Protein AF-A0A502CKF2-F1 (afdb_monomer)

Radius of gyration: 25.48 Å; Cα contacts (8 Å, |Δi|>4): 533; chains: 1; bounding box: 82×71×60 Å

InterPro domains:
  IPR027417 P-loop containing nucleoside triphosphate hydrolase [G3DSA:3.40.50.300] (12-57)
  IPR027417 P-loop containing nucleoside triphosphate hydrolase [G3DSA:3.40.50.300] (58-261)
  IPR027417 P-loop containing nucleoside triphosphate hydrolase [SSF52540] (18-264)

Organism: NCBI:txid433644

Nearest PDB structures (foldseek):
  7nzd-assembly1_AAA  TM=7.427E-01  e=1.680E-02  Homo sapiens
  3cqt-assembly1_A  TM=7.354E-01  e=1.253E-01  unclassified
  7pvx-assembly2_C  TM=6.877E-01  e=1.043E-01  Gallus gallus
  7a39-assembly2_B  TM=7.311E-01  e=2.601E-01  Gallus gallus
  5zwo-assembly1_D  TM=4.133E-01  e=6.963E+00  Saccharomyces cerevisiae S288C

pLDDT: mean 83.88, std 15.11, range [40.66, 98.69]

Sequence (334 aa):
MAATKDLDHITMQARQVGAKVLLVGDWAQLSAVQAGGAFKLIADDRGPDAPTLHEIHRFRHEWERRATFQLRAGNLDVVDSYVQHGRVESGGREDMLDLIFDAWRTDTTAGRTSLMLAADIATVADLNARARMHRVATGNVVHDGIQLADGTIIAVGDVVVTRLNQRALASGRGWVKNGDDWIVHGIRDDGSVQVKRPRGGPFATLPADYVSEHVELGYATTAHRAQGRTVDTAHAYVSAATQREPLYVMATRGRETNHLYVDTANEPDAATGHGGAVAVEPIDVLRAVIITSGAETSATTVREAERASTWARRMEWEGAAVHEARHDPPTRQL

Foldseek 3Di:
DDAPVRVVVVVVVCVVVVHDDDDDDQLLAAADPPHGAPVVVVCVVCPPVPDDDLDDPLAPDPLLSVLLVCLSVLNLVSLVSCVVVVQEAEDAPVVLLVVLLVVLVVQVVVVWFEEEEEADDVSQVVSLVSNVVVCCVVVQFPPDADAALVRDGHTQNFKKFFQDWDQVWDQAVGHRHGGAIWGFHDADPQRWTWTAHPVGGDIIIHGNVSCRHTMDGGRYDYLVSLPPAATQEARYEAELPAASNSVSSRQPRHRYYGHYYYRQQDDPPPPPDPDHRDRDDSSVSVSSRSVGHPRNHHPVRVVVVVVVVVVVVVCVVVVVVVVVVVVDDDPDDD

Secondary structure (DSSP, 8-state):
---HHHHHHHHHHHHHTTPPP-----TTSPPPSSS--HHHHHHHHHGGGS------TT-SSHHHHHHHHHHHHT-THHHHHHHHTT-EEEE-HHHHHHHHHHHHHHHHHTT--EEEEESSHHHHHHHHHHHHHHHHHTTSS-S--EEPTTS-EE-TT-EEEE-S-EEEEE-SSSEE-TT-EEEEEEE-TTS-EEEE-TT----EEE-HHHHHHHEEESSEEEHHHHTT--EEEEEEEE-TT--HHHHHHHTTSEEEEEEEEEE-S--TTTTT--S---PPPHHHHHHHHHH---PPPPHHHHHHHHHHHHHHHHHHHHHHHHHHHTT-------

Solvent-accessible surface area (backbone atoms only — not comparable to full-atom values): 18385 Å² total; per-residue (Å²): 127,68,27,39,67,54,51,50,52,54,53,52,57,29,56,78,72,72,48,87,86,83,91,84,84,63,70,56,41,68,56,35,99,47,74,29,22,47,67,41,50,53,44,60,75,42,43,90,77,44,90,77,87,88,80,70,86,68,50,72,46,71,65,58,51,54,37,49,55,29,48,56,71,47,41,62,71,33,53,59,54,38,52,75,70,69,27,57,48,71,37,42,61,68,60,37,54,51,52,45,50,53,51,43,51,54,37,44,74,71,70,43,49,52,41,38,30,20,74,48,67,69,61,21,52,50,51,32,48,54,53,50,54,52,31,34,77,70,66,57,19,48,86,70,61,50,67,28,76,88,68,50,72,48,26,40,51,33,49,30,28,31,66,49,74,36,78,87,38,52,44,63,98,49,44,43,42,52,73,41,60,28,30,31,72,40,76,45,97,80,54,29,35,36,29,30,36,83,92,55,74,56,66,26,68,41,50,33,71,52,40,32,76,31,44,44,69,50,57,22,38,33,25,83,73,44,63,91,53,76,35,42,32,20,34,23,54,40,45,74,88,38,30,24,26,42,48,48,46,37,63,61,28,21,25,70,37,47,37,39,27,26,38,25,56,71,67,100,54,77,89,79,56,97,62,80,79,72,72,48,59,56,67,58,46,51,44,52,20,40,68,37,70,72,66,53,74,24,72,64,58,52,51,49,51,52,51,50,51,54,48,51,51,48,51,53,54,53,52,49,50,55,55,54,63,72,74,57,79,84,83,80,82,130

Structure (mmCIF, N/CA/C/O backbone):
data_AF-A0A502CKF2-F1
#
_entry.id   AF-A0A502CKF2-F1
#
loop_
_atom_site.group_PDB
_atom_site.id
_atom_site.type_symbol
_atom_site.label_atom_id
_atom_site.label_alt_id
_atom_site.label_comp_id
_atom_site.label_asym_id
_atom_site.label_entity_id
_atom_site.label_seq_id
_atom_site.pdbx_PDB_ins_code
_atom_site.Cartn_x
_atom_site.Cartn_y
_atom_site.Cartn_z
_atom_site.occupancy
_atom_site.B_iso_or_equiv
_atom_site.auth_seq_id
_atom_site.auth_comp_id
_atom_site.auth_asym_id
_atom_site.auth_atom_id
_atom_site.pdbx_PDB_model_num
ATOM 1 N N . MET A 1 1 ? -0.153 -15.906 3.064 1.00 65.06 1 MET A N 1
ATOM 2 C CA . MET A 1 1 ? 0.677 -16.687 2.117 1.00 65.06 1 MET A CA 1
ATOM 3 C C . MET A 1 1 ? 1.202 -17.898 2.864 1.00 65.06 1 MET A C 1
ATOM 5 O O . MET A 1 1 ? 1.354 -17.775 4.072 1.00 65.06 1 MET A O 1
ATOM 9 N N . ALA A 1 2 ? 1.407 -19.038 2.203 1.00 68.69 2 ALA A N 1
ATOM 10 C CA . ALA A 1 2 ? 1.806 -20.280 2.870 1.00 68.69 2 ALA A CA 1
ATOM 11 C C . ALA A 1 2 ? 3.295 -20.566 2.646 1.00 68.69 2 ALA A C 1
ATOM 13 O O . ALA A 1 2 ? 3.761 -20.494 1.506 1.00 68.69 2 ALA A O 1
ATOM 14 N N . ALA A 1 3 ? 4.022 -20.883 3.716 1.00 79.06 3 ALA A N 1
ATOM 15 C CA . ALA A 1 3 ? 5.400 -21.346 3.623 1.00 79.06 3 ALA A CA 1
ATOM 16 C C . ALA A 1 3 ? 5.451 -22.789 3.094 1.00 79.06 3 ALA A C 1
ATOM 18 O O . ALA A 1 3 ? 4.462 -23.525 3.155 1.00 79.06 3 ALA A O 1
ATOM 19 N N . THR A 1 4 ? 6.617 -23.237 2.624 1.00 79.75 4 THR A N 1
ATOM 20 C CA . THR A 1 4 ? 6.795 -24.604 2.097 1.00 79.75 4 THR A CA 1
ATOM 21 C C . THR A 1 4 ? 6.431 -25.678 3.132 1.00 79.75 4 THR A C 1
ATOM 23 O O . THR A 1 4 ? 5.791 -26.669 2.792 1.00 79.75 4 THR A O 1
ATOM 26 N N . LYS A 1 5 ? 6.761 -25.455 4.412 1.00 82.12 5 LYS A N 1
ATOM 27 C CA . LYS A 1 5 ? 6.410 -26.372 5.513 1.00 82.12 5 LYS A CA 1
ATOM 28 C C . LYS A 1 5 ? 4.907 -26.422 5.795 1.00 82.12 5 LYS A C 1
ATOM 30 O O . LYS A 1 5 ? 4.379 -27.494 6.073 1.00 82.12 5 LYS A O 1
ATOM 35 N N . ASP A 1 6 ? 4.214 -25.289 5.695 1.00 84.56 6 ASP A N 1
ATOM 36 C CA . ASP A 1 6 ? 2.761 -25.247 5.888 1.00 84.56 6 ASP A CA 1
ATOM 37 C C . ASP A 1 6 ? 2.044 -26.006 4.769 1.00 84.56 6 ASP A C 1
ATOM 39 O O . ASP A 1 6 ? 1.096 -26.748 5.024 1.00 84.56 6 ASP A O 1
ATOM 43 N N . LEU A 1 7 ? 2.521 -25.853 3.526 1.00 85.25 7 LEU A N 1
ATOM 44 C CA . LEU A 1 7 ? 2.001 -26.589 2.374 1.00 85.25 7 LEU A CA 1
ATOM 45 C C . LEU A 1 7 ? 2.183 -28.103 2.538 1.00 85.25 7 LEU A C 1
ATOM 47 O O . LEU A 1 7 ? 1.237 -28.850 2.280 1.00 85.25 7 LEU A O 1
ATOM 51 N N . ASP A 1 8 ? 3.352 -28.552 3.001 1.00 86.31 8 ASP A N 1
ATOM 52 C CA . ASP A 1 8 ? 3.608 -29.965 3.315 1.00 86.31 8 ASP A CA 1
ATOM 53 C C . ASP A 1 8 ? 2.661 -30.475 4.411 1.00 86.31 8 ASP A C 1
ATOM 55 O O . ASP A 1 8 ? 1.980 -31.485 4.237 1.00 86.31 8 ASP A O 1
ATOM 59 N N . HIS A 1 9 ? 2.505 -29.719 5.499 1.00 88.88 9 HIS A N 1
ATOM 60 C CA . HIS A 1 9 ? 1.630 -30.117 6.598 1.00 88.88 9 HIS A CA 1
ATOM 61 C C . HIS A 1 9 ? 0.159 -30.236 6.163 1.00 88.88 9 HIS A C 1
ATOM 63 O O . HIS A 1 9 ? -0.497 -31.239 6.454 1.00 88.88 9 HIS A O 1
ATOM 69 N N . ILE A 1 10 ? -0.354 -29.257 5.410 1.00 89.88 10 ILE A N 1
ATOM 70 C CA . ILE A 1 10 ? -1.730 -29.268 4.889 1.00 89.88 10 ILE A CA 1
ATOM 71 C C . ILE A 1 10 ? -1.938 -30.441 3.925 1.00 89.88 10 ILE A C 1
ATOM 73 O O . ILE A 1 10 ? -2.949 -31.142 4.001 1.00 89.88 10 ILE A O 1
ATOM 77 N N . THR A 1 11 ? -0.991 -30.678 3.014 1.00 90.75 11 THR A N 1
ATOM 78 C CA . THR A 1 11 ? -1.109 -31.770 2.036 1.00 90.75 11 THR A CA 1
ATOM 79 C C . THR A 1 11 ? -0.981 -33.148 2.678 1.00 90.75 11 THR A C 1
ATOM 81 O O . THR A 1 11 ? -1.700 -34.064 2.275 1.00 90.75 11 THR A O 1
ATOM 84 N N . MET A 1 12 ? -0.150 -33.305 3.709 1.00 92.25 12 MET A N 1
ATOM 85 C CA . MET A 1 12 ? -0.051 -34.532 4.501 1.00 92.25 12 MET A CA 1
ATOM 86 C C . MET A 1 12 ? -1.383 -34.873 5.180 1.00 92.25 12 MET A C 1
ATOM 88 O O . MET A 1 12 ? -1.881 -35.988 5.023 1.00 92.25 12 MET A O 1
ATOM 92 N N . GLN A 1 13 ? -1.989 -33.913 5.885 1.00 92.94 13 GLN A N 1
ATOM 93 C CA . GLN A 1 13 ? -3.275 -34.118 6.559 1.00 92.94 13 GLN A CA 1
ATOM 94 C C . GLN A 1 13 ? -4.386 -34.444 5.558 1.00 92.94 13 GLN A C 1
ATOM 96 O O . GLN A 1 13 ? -5.157 -35.379 5.765 1.00 92.94 13 GLN A O 1
ATOM 101 N N . ALA A 1 14 ? -4.440 -33.725 4.433 1.00 93.38 14 ALA A N 1
ATOM 102 C CA . ALA A 1 14 ? -5.426 -33.984 3.390 1.00 93.38 14 ALA A CA 1
ATOM 103 C C . ALA A 1 14 ? -5.294 -35.402 2.811 1.00 93.38 14 ALA A C 1
ATOM 105 O O . ALA A 1 14 ? -6.302 -36.083 2.628 1.00 93.38 14 ALA A O 1
ATOM 106 N N . ARG A 1 15 ? -4.061 -35.883 2.590 1.00 94.12 15 ARG A N 1
ATOM 107 C CA . ARG A 1 15 ? -3.803 -37.255 2.120 1.00 94.12 15 ARG A CA 1
ATOM 108 C C . ARG A 1 15 ? -4.319 -38.312 3.090 1.00 94.12 15 ARG A C 1
ATOM 110 O O . ARG A 1 15 ? -4.898 -39.292 2.633 1.00 94.12 15 ARG A O 1
ATOM 117 N N . GLN A 1 16 ? -4.153 -38.114 4.399 1.00 94.44 16 GLN A N 1
ATOM 118 C CA . GLN A 1 16 ? -4.602 -39.077 5.415 1.00 94.44 16 GLN A CA 1
ATOM 119 C C . GLN A 1 16 ? -6.116 -39.320 5.383 1.00 94.44 16 GLN A C 1
ATOM 121 O O . GLN A 1 16 ? -6.565 -40.414 5.709 1.00 94.44 16 GLN A O 1
ATOM 126 N N . VAL A 1 17 ? -6.897 -38.324 4.961 1.00 95.69 17 VAL A N 1
ATOM 127 C CA . VAL A 1 17 ? -8.365 -38.399 4.903 1.00 95.69 17 VAL A CA 1
ATOM 128 C C . VAL A 1 17 ? -8.913 -38.501 3.474 1.00 95.69 17 VAL A C 1
ATOM 130 O O . VAL A 1 17 ? -10.119 -38.396 3.270 1.00 95.69 17 VAL A O 1
ATOM 133 N N . GLY A 1 18 ? -8.047 -38.678 2.469 1.00 93.12 18 GLY A N 1
ATOM 134 C CA . GLY A 1 18 ? -8.446 -38.747 1.058 1.00 93.12 18 GLY A CA 1
ATOM 135 C C . GLY A 1 18 ? -8.993 -37.431 0.484 1.00 93.12 18 GLY A C 1
ATOM 136 O O . GLY A 1 18 ? -9.704 -37.443 -0.520 1.00 93.12 18 GLY A O 1
ATOM 137 N N . ALA A 1 19 ? -8.688 -36.290 1.106 1.00 94.88 19 ALA A N 1
ATOM 138 C CA . ALA A 1 19 ? -9.118 -34.978 0.642 1.00 94.88 19 ALA A CA 1
ATOM 139 C C . ALA A 1 19 ? -8.222 -34.439 -0.485 1.00 94.88 19 ALA A C 1
ATOM 141 O O . ALA A 1 19 ? -7.023 -34.714 -0.566 1.00 94.88 19 ALA A O 1
ATOM 142 N N . LYS A 1 20 ? -8.811 -33.601 -1.345 1.00 91.12 20 LYS A N 1
ATOM 143 C CA . LYS A 1 20 ? -8.102 -32.883 -2.409 1.00 91.12 20 LYS A CA 1
ATOM 144 C C . LYS A 1 20 ? -7.650 -31.510 -1.915 1.00 91.12 20 LYS A C 1
ATOM 146 O O . LYS A 1 20 ? -8.449 -30.758 -1.365 1.00 91.12 20 LYS A O 1
ATOM 151 N N . VAL A 1 21 ? -6.399 -31.154 -2.199 1.00 88.25 21 VAL A N 1
ATOM 152 C CA . VAL A 1 21 ? -5.870 -29.798 -1.993 1.00 88.25 21 VAL A CA 1
ATOM 153 C C . VAL A 1 21 ? -5.795 -29.086 -3.338 1.00 88.25 21 VAL A C 1
ATOM 155 O O . VAL A 1 21 ? -5.183 -29.593 -4.277 1.00 88.25 21 VAL A O 1
ATOM 158 N N . LEU A 1 22 ? -6.423 -27.914 -3.432 1.00 88.00 22 LEU A N 1
ATOM 159 C CA . LEU A 1 22 ? -6.302 -27.012 -4.574 1.00 88.00 22 LEU A CA 1
ATOM 160 C C . LEU A 1 22 ? -5.552 -25.759 -4.122 1.00 88.00 22 LEU A C 1
ATOM 162 O O . LEU A 1 22 ? -6.033 -25.027 -3.260 1.00 88.00 22 LEU A O 1
ATOM 166 N N . LEU A 1 23 ? -4.373 -25.530 -4.694 1.00 86.44 23 LEU A N 1
ATOM 167 C CA . LEU A 1 23 ? -3.578 -24.341 -4.411 1.00 86.44 23 LEU A CA 1
ATOM 168 C C . LEU A 1 23 ? -4.013 -23.211 -5.345 1.00 86.44 23 LEU A C 1
ATOM 170 O O . LEU A 1 23 ? -4.074 -23.396 -6.557 1.00 86.44 23 LEU A O 1
ATOM 174 N N . VAL A 1 24 ? -4.308 -22.046 -4.774 1.00 85.25 24 VAL A N 1
ATOM 175 C CA . VAL A 1 24 ? -4.701 -20.843 -5.514 1.00 85.25 24 VAL A CA 1
ATOM 176 C C . VAL A 1 24 ? -3.831 -19.689 -5.039 1.00 85.25 24 VAL A C 1
ATOM 178 O O . VAL A 1 24 ? -3.712 -19.449 -3.837 1.00 85.25 24 VAL A O 1
ATOM 181 N N . GLY A 1 25 ? -3.224 -18.970 -5.976 1.00 81.19 25 GLY A N 1
ATOM 182 C CA . GLY A 1 25 ? -2.337 -17.852 -5.683 1.00 81.19 25 GLY A CA 1
ATOM 183 C C . GLY A 1 25 ? -1.6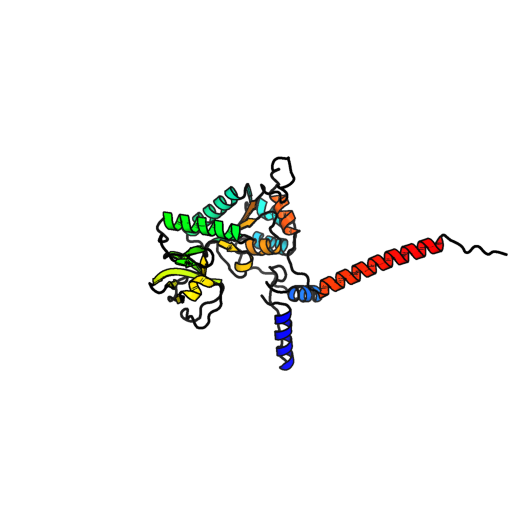86 -17.301 -6.944 1.00 81.19 25 GLY A C 1
ATOM 184 O O . GLY A 1 25 ? -1.860 -17.845 -8.032 1.00 81.19 25 GLY A O 1
ATOM 185 N N . ASP A 1 26 ? -0.922 -16.225 -6.786 1.00 80.50 26 ASP A N 1
ATOM 186 C CA . ASP A 1 26 ? -0.109 -15.648 -7.853 1.00 80.50 26 ASP A CA 1
ATOM 187 C C . ASP A 1 26 ? 1.371 -15.823 -7.508 1.00 80.50 26 ASP A C 1
ATOM 189 O O . ASP A 1 26 ? 1.876 -15.178 -6.590 1.00 80.50 26 ASP A O 1
ATOM 193 N N . TRP A 1 27 ? 2.053 -16.717 -8.226 1.00 73.31 27 TRP A N 1
ATOM 194 C CA . TRP A 1 27 ? 3.461 -17.059 -7.990 1.00 73.31 27 TRP A CA 1
ATOM 195 C C . TRP A 1 27 ? 4.429 -15.902 -8.266 1.00 73.31 27 TRP A C 1
ATOM 197 O O . TRP A 1 27 ? 5.570 -15.950 -7.817 1.00 73.31 27 TRP A O 1
ATOM 207 N N . ALA A 1 28 ? 3.982 -14.892 -9.015 1.00 73.06 28 ALA A N 1
ATOM 208 C CA . ALA A 1 28 ? 4.773 -13.724 -9.387 1.00 73.06 28 ALA A CA 1
ATOM 209 C C . ALA A 1 28 ? 4.594 -12.546 -8.416 1.00 73.06 28 ALA A C 1
ATOM 211 O O . ALA A 1 28 ? 5.268 -11.528 -8.549 1.00 73.06 28 ALA A O 1
ATOM 212 N N . GLN A 1 29 ? 3.674 -12.655 -7.450 1.00 77.50 29 GLN A N 1
ATOM 213 C CA . GLN A 1 29 ? 3.669 -11.746 -6.305 1.00 77.50 29 GLN A CA 1
ATOM 214 C C . GLN A 1 29 ? 4.807 -12.114 -5.354 1.00 77.50 29 GLN A C 1
ATOM 216 O O . GLN A 1 29 ? 5.568 -13.053 -5.579 1.00 77.50 29 GLN A O 1
ATOM 221 N N . LEU A 1 30 ? 4.910 -11.347 -4.276 1.00 68.44 30 LEU A N 1
ATOM 222 C CA . LEU A 1 30 ? 5.837 -11.605 -3.186 1.00 68.44 30 LEU A CA 1
ATOM 223 C C . LEU A 1 30 ? 5.808 -13.079 -2.760 1.00 68.44 30 LEU A C 1
ATOM 225 O O . LEU A 1 30 ? 4.793 -13.762 -2.901 1.00 68.44 30 LEU A O 1
ATOM 229 N N . SER A 1 31 ? 6.933 -13.568 -2.243 1.00 63.03 31 SER A N 1
ATOM 230 C CA . SER A 1 31 ? 7.024 -14.898 -1.635 1.00 63.03 31 SER A CA 1
ATOM 231 C C . SER A 1 31 ? 6.573 -14.861 -0.175 1.00 63.03 31 SER A C 1
ATOM 233 O O . SER A 1 31 ? 6.392 -13.793 0.411 1.00 63.03 31 SER A O 1
ATOM 235 N N . ALA A 1 32 ? 6.320 -16.035 0.408 1.00 58.19 32 ALA A N 1
ATOM 236 C CA . ALA A 1 32 ? 5.995 -16.114 1.826 1.00 58.19 32 ALA A CA 1
ATOM 237 C C . ALA A 1 32 ? 7.120 -15.481 2.669 1.00 58.19 32 ALA A C 1
ATOM 239 O O . ALA A 1 32 ? 8.279 -15.518 2.285 1.00 58.19 32 ALA A O 1
ATOM 240 N N . VAL A 1 33 ? 6.767 -14.915 3.827 1.00 55.66 33 VAL A N 1
ATOM 241 C CA . VAL A 1 33 ? 7.737 -14.300 4.760 1.00 55.66 33 VAL A CA 1
ATOM 242 C C . VAL A 1 33 ? 8.703 -15.342 5.357 1.00 55.66 33 VAL A C 1
ATOM 244 O O . VAL A 1 33 ? 9.766 -14.998 5.858 1.00 55.66 33 VAL A O 1
ATOM 247 N N . GLN A 1 34 ? 8.329 -16.622 5.319 1.00 58.31 34 GLN A N 1
ATOM 248 C CA . GLN A 1 34 ? 9.172 -17.766 5.670 1.00 58.31 34 GLN A CA 1
ATOM 249 C C . GLN A 1 34 ? 9.523 -18.555 4.404 1.00 58.31 34 GLN A C 1
ATOM 251 O O . GLN A 1 34 ? 8.769 -18.471 3.438 1.00 58.31 34 GLN A O 1
ATOM 256 N N . ALA A 1 35 ? 10.559 -19.407 4.475 1.00 61.31 35 ALA A N 1
ATOM 257 C CA . ALA A 1 35 ? 11.047 -20.250 3.375 1.00 61.31 35 ALA A CA 1
ATOM 258 C C . ALA A 1 35 ? 9.922 -20.774 2.455 1.00 61.31 35 ALA A C 1
ATOM 260 O O . ALA A 1 35 ? 9.164 -21.698 2.791 1.00 61.31 35 ALA A O 1
ATOM 261 N N . GLY A 1 36 ? 9.816 -20.139 1.295 1.00 63.56 36 GLY A N 1
ATOM 262 C CA . GLY A 1 36 ? 8.781 -20.276 0.290 1.00 63.56 36 GLY A CA 1
ATOM 263 C C . GLY A 1 36 ? 9.306 -20.940 -0.980 1.00 63.56 36 GLY A C 1
ATOM 264 O O . GLY A 1 36 ? 10.079 -21.897 -0.934 1.00 63.56 36 GLY A O 1
ATOM 265 N N . GLY A 1 37 ? 8.805 -20.498 -2.133 1.00 68.81 37 GLY A N 1
ATOM 266 C CA . GLY A 1 37 ? 9.183 -21.031 -3.445 1.00 68.81 37 GLY A CA 1
ATOM 267 C C . GLY A 1 37 ? 8.442 -22.304 -3.876 1.00 68.81 37 GLY A C 1
ATOM 268 O O . GLY A 1 37 ? 8.375 -22.569 -5.069 1.00 68.81 37 GLY A O 1
ATOM 269 N N . ALA A 1 38 ? 7.809 -23.059 -2.969 1.00 77.62 38 ALA A N 1
ATOM 270 C CA . ALA A 1 38 ? 7.091 -24.289 -3.333 1.00 77.62 38 ALA A CA 1
ATOM 271 C C . ALA A 1 38 ? 5.919 -24.061 -4.302 1.00 77.62 38 ALA A C 1
ATOM 273 O O . ALA A 1 38 ? 5.729 -24.844 -5.227 1.00 77.62 38 ALA A O 1
ATOM 274 N N . PHE A 1 39 ? 5.146 -22.982 -4.134 1.00 81.00 39 PHE A N 1
ATOM 275 C CA . PHE A 1 39 ? 4.048 -22.681 -5.060 1.00 81.00 39 PHE A CA 1
ATOM 276 C C . PHE A 1 39 ? 4.563 -22.332 -6.464 1.00 81.00 39 PHE A C 1
ATOM 278 O O . PHE A 1 39 ? 3.990 -22.788 -7.448 1.00 81.00 39 PHE A O 1
ATOM 285 N N . LYS A 1 40 ? 5.672 -21.583 -6.547 1.00 77.19 40 LYS A N 1
ATOM 286 C CA . LYS A 1 40 ? 6.345 -21.287 -7.815 1.00 77.19 40 LYS A CA 1
ATOM 287 C C . LYS A 1 40 ? 6.919 -22.556 -8.448 1.00 77.19 40 LYS A C 1
ATOM 289 O O . LYS A 1 40 ? 6.625 -22.811 -9.602 1.00 77.19 40 LYS A O 1
ATOM 294 N N . LEU A 1 41 ? 7.611 -23.396 -7.675 1.00 79.94 41 LEU A N 1
ATOM 295 C CA . LEU A 1 41 ? 8.128 -24.689 -8.135 1.00 79.94 41 LEU A CA 1
ATOM 296 C C . LEU A 1 41 ? 7.021 -25.566 -8.737 1.00 79.94 41 LEU A C 1
ATOM 298 O O . LEU A 1 41 ? 7.203 -26.121 -9.809 1.00 79.94 41 LEU A O 1
ATOM 302 N N . ILE A 1 42 ? 5.867 -25.674 -8.069 1.00 81.88 42 ILE A N 1
ATOM 303 C CA . ILE A 1 42 ? 4.728 -26.456 -8.574 1.00 81.88 42 ILE A CA 1
ATOM 304 C C . ILE A 1 42 ? 4.145 -25.825 -9.844 1.00 81.88 42 ILE A C 1
ATOM 306 O O . ILE A 1 42 ? 3.752 -26.548 -10.755 1.00 81.88 42 ILE A O 1
ATOM 310 N N . ALA A 1 43 ? 4.052 -24.494 -9.904 1.00 82.06 43 ALA A N 1
ATOM 311 C CA . ALA A 1 43 ? 3.571 -23.800 -11.095 1.00 82.06 43 ALA A CA 1
ATOM 312 C C . ALA A 1 43 ? 4.520 -23.996 -12.290 1.00 82.06 43 ALA A C 1
ATOM 314 O O . ALA A 1 43 ? 4.043 -24.262 -13.389 1.00 82.06 43 ALA A O 1
ATOM 315 N N . ASP A 1 44 ? 5.833 -23.922 -12.061 1.00 81.69 44 ASP A N 1
ATOM 316 C CA . ASP A 1 44 ? 6.868 -24.126 -13.076 1.00 81.69 44 ASP A CA 1
ATOM 317 C C . ASP A 1 44 ? 6.903 -25.593 -13.550 1.00 81.69 44 ASP A C 1
ATOM 319 O O . ASP A 1 44 ? 6.921 -25.837 -14.753 1.00 81.69 44 ASP A O 1
ATOM 323 N N . ASP A 1 45 ? 6.821 -26.567 -12.631 1.00 83.56 45 ASP A N 1
ATOM 324 C CA . ASP A 1 45 ? 6.759 -28.013 -12.928 1.00 83.56 45 ASP A CA 1
ATOM 325 C C . ASP A 1 45 ? 5.528 -28.386 -13.767 1.00 83.56 45 ASP A C 1
ATOM 327 O O . ASP A 1 45 ? 5.617 -29.144 -14.731 1.00 83.56 45 ASP A O 1
ATOM 331 N N . ARG A 1 46 ? 4.366 -27.811 -13.436 1.00 82.38 46 ARG A N 1
ATOM 332 C CA . ARG A 1 46 ? 3.135 -27.999 -14.216 1.00 82.38 46 ARG A CA 1
ATOM 333 C C . ARG A 1 46 ? 3.163 -27.261 -15.550 1.00 82.38 46 ARG A C 1
ATOM 335 O O . ARG A 1 46 ? 2.432 -27.648 -16.458 1.00 82.38 46 ARG A O 1
ATOM 342 N N . GLY A 1 47 ? 3.956 -26.197 -15.663 1.00 78.38 47 GLY A N 1
ATOM 343 C CA . GLY A 1 47 ? 4.083 -25.379 -16.863 1.00 78.38 47 GLY A CA 1
ATOM 344 C C . GLY A 1 47 ? 2.717 -25.012 -17.475 1.00 78.38 47 GLY A C 1
ATOM 345 O O . GLY A 1 47 ? 1.866 -24.456 -16.776 1.00 78.38 47 GLY A O 1
ATOM 346 N N . PRO A 1 48 ? 2.469 -25.317 -18.763 1.00 74.75 48 PRO A N 1
ATOM 347 C CA . PRO A 1 48 ? 1.218 -24.969 -19.443 1.00 74.75 48 PRO A CA 1
ATOM 348 C C . PRO A 1 48 ? -0.018 -25.714 -18.910 1.00 74.75 48 PRO A C 1
ATOM 350 O O . PRO A 1 48 ? -1.136 -25.253 -19.133 1.00 74.75 48 PRO A O 1
ATOM 353 N N . ASP A 1 49 ? 0.157 -26.818 -18.175 1.00 79.94 49 ASP A N 1
ATOM 354 C CA . ASP A 1 49 ? -0.952 -27.576 -17.585 1.00 79.94 49 ASP A CA 1
ATOM 355 C C . ASP A 1 49 ? -1.486 -26.935 -16.295 1.00 79.94 49 ASP A C 1
ATOM 357 O O . ASP A 1 49 ? -2.515 -27.367 -15.767 1.00 79.94 49 ASP A O 1
ATOM 361 N N . ALA A 1 50 ? -0.805 -25.918 -15.754 1.00 79.38 50 ALA A N 1
ATOM 362 C CA . ALA A 1 50 ? -1.311 -25.125 -14.643 1.00 79.38 50 ALA A CA 1
ATOM 363 C C . ALA A 1 50 ? -2.431 -24.188 -15.137 1.00 79.38 50 ALA A C 1
ATOM 365 O O . ALA A 1 50 ? -2.156 -23.255 -15.897 1.00 79.38 50 ALA A O 1
ATOM 366 N N . PRO A 1 51 ? -3.693 -24.358 -14.690 1.00 81.06 51 PRO A N 1
ATOM 367 C CA . PRO A 1 51 ? -4.763 -23.448 -15.079 1.00 81.06 51 PRO A CA 1
ATOM 368 C C . PRO A 1 51 ? -4.451 -22.030 -14.599 1.00 81.06 51 PRO A C 1
ATOM 370 O O . PRO A 1 51 ? -4.183 -21.811 -13.415 1.00 81.06 51 PRO A O 1
ATOM 373 N N . THR A 1 52 ? -4.510 -21.060 -15.508 1.00 77.19 52 THR A N 1
ATOM 374 C CA . THR A 1 52 ? -4.246 -19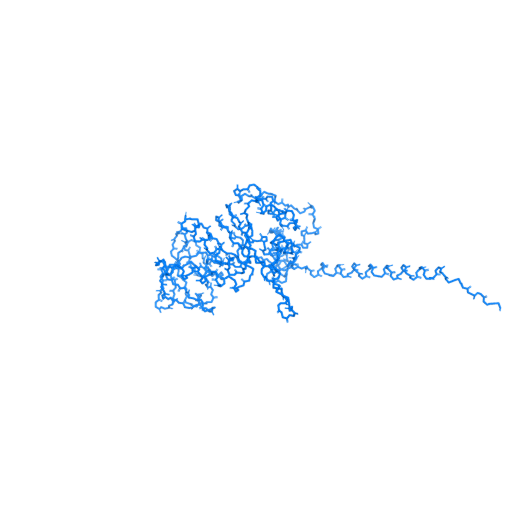.651 -15.205 1.00 77.19 52 THR A CA 1
ATOM 375 C C . THR A 1 52 ? -5.483 -18.801 -15.475 1.00 77.19 52 THR A C 1
ATOM 377 O O . THR A 1 52 ? -6.233 -19.023 -16.422 1.00 77.19 52 THR A O 1
ATOM 380 N N . LEU A 1 53 ? -5.733 -17.835 -14.588 1.00 76.94 53 LEU A N 1
ATOM 381 C CA . LEU A 1 53 ? -6.788 -16.842 -14.773 1.00 76.94 53 LEU A CA 1
ATOM 382 C C . LEU A 1 53 ? -6.186 -15.632 -15.489 1.00 76.94 53 LEU A C 1
ATOM 384 O O . LEU A 1 53 ? -5.284 -14.983 -14.960 1.00 76.94 53 LEU A O 1
ATOM 388 N N . HIS A 1 54 ? -6.685 -15.339 -16.688 1.00 69.06 54 HIS A N 1
ATOM 389 C CA . HIS A 1 54 ? -6.167 -14.266 -17.545 1.00 69.06 54 HIS A CA 1
ATOM 390 C C . HIS A 1 54 ? -6.990 -12.974 -17.482 1.00 69.06 54 HIS A C 1
ATOM 392 O O . HIS A 1 54 ? -6.609 -11.970 -18.079 1.00 69.06 54 HIS A O 1
ATOM 398 N N . GLU A 1 55 ? -8.115 -12.971 -16.768 1.00 67.31 55 GLU A N 1
ATOM 399 C CA . GLU A 1 55 ? -9.001 -11.812 -16.722 1.00 67.31 55 GLU A CA 1
ATOM 400 C C . GLU A 1 55 ? -8.860 -11.050 -15.401 1.00 67.31 55 GLU A C 1
ATOM 402 O O . GLU A 1 55 ? -9.063 -11.589 -14.311 1.00 67.31 55 GLU A O 1
ATOM 407 N N . ILE A 1 56 ? -8.497 -9.767 -15.498 1.00 73.62 56 ILE A N 1
ATOM 408 C CA . ILE A 1 56 ? -8.374 -8.872 -14.345 1.00 73.62 56 ILE A CA 1
ATOM 409 C C . ILE A 1 56 ? -9.510 -7.853 -14.393 1.00 73.62 56 ILE A C 1
ATOM 411 O O . ILE A 1 56 ? -9.440 -6.849 -15.103 1.00 73.62 56 ILE A O 1
ATOM 415 N N . HIS A 1 57 ? -10.540 -8.079 -13.581 1.00 74.00 57 HIS A N 1
ATOM 416 C CA . HIS A 1 57 ? -11.735 -7.228 -13.556 1.00 74.00 57 HIS A CA 1
ATOM 417 C C . HIS A 1 57 ? -11.591 -5.946 -12.717 1.00 74.00 57 HIS A C 1
ATOM 419 O O . HIS A 1 57 ? -12.510 -5.132 -12.680 1.00 74.00 57 HIS A O 1
ATOM 425 N N . ARG A 1 58 ? -10.484 -5.766 -11.978 1.00 78.88 58 ARG A N 1
ATOM 426 C CA . ARG A 1 58 ? -10.365 -4.657 -11.011 1.00 78.88 58 ARG A CA 1
ATOM 427 C C . ARG A 1 58 ? -9.966 -3.313 -11.624 1.00 78.88 58 ARG A C 1
ATOM 429 O O . ARG A 1 58 ? -10.291 -2.298 -11.020 1.00 78.88 58 ARG A O 1
ATOM 436 N N . PHE A 1 59 ? -9.275 -3.311 -12.765 1.00 83.38 59 PHE A N 1
ATOM 437 C CA . PHE A 1 59 ? -8.769 -2.088 -13.393 1.00 83.38 59 PHE A CA 1
ATOM 438 C C . PHE A 1 59 ? -9.822 -1.436 -14.283 1.00 83.38 59 PHE A C 1
ATOM 440 O O . PHE A 1 59 ? -10.494 -2.120 -15.057 1.00 83.38 59 PHE A O 1
ATOM 447 N N . ARG A 1 60 ? -9.930 -0.109 -14.198 1.00 84.31 60 ARG A N 1
ATOM 448 C CA . ARG A 1 60 ? -10.745 0.711 -15.101 1.00 84.31 60 ARG A CA 1
ATOM 449 C C . ARG A 1 60 ? -10.131 0.832 -16.488 1.00 84.31 60 ARG A C 1
ATOM 451 O O . ARG A 1 60 ? -10.873 0.888 -17.465 1.00 84.31 60 ARG A O 1
ATOM 458 N N . HIS A 1 61 ? -8.805 0.887 -16.577 1.00 86.12 61 HIS A N 1
ATOM 459 C CA . HIS A 1 61 ? -8.107 1.067 -17.842 1.00 86.12 61 HIS A CA 1
ATOM 460 C C . HIS A 1 61 ? -7.593 -0.264 -18.396 1.00 86.12 61 HIS A C 1
ATOM 462 O O . HIS A 1 61 ? -6.864 -0.999 -17.732 1.00 86.12 61 HIS A O 1
ATOM 468 N N . GLU A 1 62 ? -7.929 -0.553 -19.655 1.00 86.81 62 GLU A N 1
ATOM 469 C CA . GLU A 1 62 ? -7.513 -1.790 -20.332 1.00 86.81 62 GLU A CA 1
ATOM 470 C C . GLU A 1 62 ? -5.987 -1.918 -20.445 1.00 86.81 62 GLU A C 1
ATOM 472 O O . GLU A 1 62 ? -5.430 -3.012 -20.371 1.00 86.81 62 GLU A O 1
ATOM 477 N N . TRP A 1 63 ? -5.290 -0.793 -20.614 1.00 91.25 63 TRP A N 1
ATOM 478 C CA . TRP A 1 63 ? -3.838 -0.798 -20.746 1.00 91.25 63 TRP A CA 1
ATOM 479 C C . TRP A 1 63 ? -3.151 -1.230 -19.439 1.00 91.25 63 TRP A C 1
ATOM 481 O O . TRP A 1 63 ? -2.194 -1.996 -19.508 1.00 91.25 63 TRP A O 1
ATOM 491 N N . GLU A 1 64 ? -3.678 -0.853 -18.263 1.00 89.06 64 GLU A N 1
ATOM 492 C CA . GLU A 1 64 ? -3.141 -1.281 -16.958 1.00 89.06 64 GLU A CA 1
ATOM 493 C C . GLU A 1 64 ? -3.286 -2.795 -16.768 1.00 89.06 64 GLU A C 1
ATOM 495 O O . GLU A 1 64 ? -2.409 -3.441 -16.192 1.00 89.06 64 GLU A O 1
ATOM 500 N N . ARG A 1 65 ? -4.353 -3.399 -17.311 1.00 87.06 65 ARG A N 1
ATOM 501 C CA . ARG A 1 65 ? -4.514 -4.860 -17.321 1.00 87.06 65 ARG A CA 1
ATOM 502 C C . ARG A 1 65 ? -3.383 -5.534 -18.096 1.00 87.06 65 ARG A C 1
ATOM 504 O O . ARG A 1 65 ? -2.787 -6.480 -17.587 1.00 87.06 65 ARG A O 1
ATOM 511 N N . ARG A 1 66 ? -3.062 -5.050 -19.300 1.00 88.12 66 ARG A N 1
ATOM 512 C CA . ARG A 1 66 ? -1.947 -5.589 -20.102 1.00 88.12 66 ARG A CA 1
ATOM 513 C C . ARG A 1 66 ? -0.596 -5.339 -19.436 1.00 88.12 66 ARG A C 1
ATOM 515 O O . ARG A 1 66 ? 0.207 -6.264 -19.339 1.00 88.12 66 ARG A O 1
ATOM 522 N N . ALA A 1 67 ? -0.388 -4.130 -18.919 1.00 89.88 67 ALA A N 1
ATOM 523 C CA . ALA A 1 67 ? 0.829 -3.747 -18.216 1.00 89.88 67 ALA A CA 1
ATOM 524 C C . ALA A 1 67 ? 1.076 -4.639 -16.988 1.00 89.88 67 ALA A C 1
ATOM 526 O O . ALA A 1 67 ? 2.189 -5.101 -16.764 1.00 89.88 67 ALA A O 1
ATOM 527 N N . THR A 1 68 ? 0.019 -4.991 -16.253 1.00 86.81 68 THR A N 1
ATOM 528 C CA . THR A 1 68 ? 0.087 -5.928 -15.121 1.00 86.81 68 THR A CA 1
ATOM 529 C C . THR A 1 68 ? 0.666 -7.284 -15.536 1.00 86.81 68 THR A C 1
ATOM 531 O O . THR A 1 68 ? 1.518 -7.819 -14.831 1.00 86.81 68 THR A O 1
ATOM 534 N N . PHE A 1 69 ? 0.256 -7.835 -16.685 1.00 86.75 69 PHE A N 1
ATOM 535 C CA . PHE A 1 69 ? 0.811 -9.096 -17.194 1.00 86.75 69 PHE A CA 1
ATOM 536 C C . PHE A 1 69 ? 2.273 -8.970 -17.623 1.00 86.75 69 PHE A C 1
ATOM 538 O O . PHE A 1 69 ? 3.061 -9.874 -17.351 1.00 86.75 69 PHE A O 1
ATOM 545 N N . GLN A 1 70 ? 2.647 -7.858 -18.256 1.00 90.12 70 GLN A N 1
ATOM 546 C CA . GLN A 1 70 ? 4.035 -7.601 -18.642 1.00 90.12 70 GLN A CA 1
ATOM 547 C C . GLN A 1 70 ? 4.938 -7.459 -17.413 1.00 90.12 70 GLN A C 1
ATOM 549 O O . GLN A 1 70 ? 5.968 -8.124 -17.338 1.00 90.12 70 GLN A O 1
ATOM 554 N N . LEU A 1 71 ? 4.510 -6.690 -16.408 1.00 88.88 71 LEU A N 1
ATOM 555 C CA . LEU A 1 71 ? 5.237 -6.509 -15.152 1.00 88.88 71 LEU A CA 1
ATOM 556 C C . LEU A 1 71 ? 5.404 -7.837 -14.404 1.00 88.88 71 LEU A C 1
ATOM 558 O O . LEU A 1 71 ? 6.497 -8.166 -13.948 1.00 88.88 71 LEU A O 1
ATOM 562 N N . ARG A 1 72 ? 4.336 -8.642 -14.363 1.00 85.25 72 ARG A N 1
ATOM 563 C CA . ARG A 1 72 ? 4.333 -10.001 -13.809 1.00 85.25 72 ARG A CA 1
ATOM 564 C C . ARG A 1 72 ? 5.352 -10.919 -14.493 1.00 85.25 72 ARG A C 1
ATOM 566 O O . ARG A 1 72 ? 5.979 -11.736 -13.827 1.00 85.25 72 ARG A O 1
ATOM 573 N N . ALA A 1 73 ? 5.498 -10.800 -15.812 1.00 85.94 73 ALA A N 1
ATOM 574 C CA . ALA A 1 73 ? 6.427 -11.594 -16.615 1.00 85.94 73 ALA A CA 1
ATOM 575 C C . ALA A 1 73 ? 7.859 -11.028 -16.644 1.00 85.94 73 ALA A C 1
ATOM 577 O O . ALA A 1 73 ? 8.750 -11.665 -17.200 1.00 85.94 73 ALA A O 1
ATOM 578 N N . GLY A 1 74 ? 8.092 -9.844 -16.071 1.00 87.94 74 GLY A N 1
ATOM 579 C CA . GLY A 1 74 ? 9.375 -9.153 -16.173 1.00 87.94 74 GLY A CA 1
ATOM 580 C C . GLY A 1 74 ? 9.659 -8.559 -17.559 1.00 87.94 74 GLY A C 1
ATOM 581 O O . GLY A 1 74 ? 10.821 -8.366 -17.900 1.00 87.94 74 GLY A O 1
ATOM 582 N N . ASN A 1 75 ? 8.631 -8.293 -18.373 1.00 91.88 75 ASN A N 1
ATOM 583 C CA . ASN A 1 75 ? 8.800 -7.646 -19.674 1.00 91.88 75 ASN A CA 1
ATOM 584 C C . ASN A 1 75 ? 9.058 -6.138 -19.487 1.00 91.88 75 ASN A C 1
ATOM 586 O O . ASN A 1 75 ? 8.236 -5.434 -18.902 1.00 91.88 75 ASN A O 1
ATOM 590 N N . LEU A 1 76 ? 10.183 -5.659 -20.025 1.00 93.06 76 LEU A N 1
ATOM 591 C CA . LEU A 1 76 ? 10.648 -4.273 -19.940 1.00 93.06 76 LEU A CA 1
ATOM 592 C C . LEU A 1 76 ? 9.796 -3.267 -20.727 1.00 93.06 76 LEU A C 1
ATOM 594 O O . LEU A 1 76 ? 9.753 -2.101 -20.339 1.00 93.06 76 LEU A O 1
ATOM 598 N N . ASP A 1 77 ? 9.069 -3.702 -21.760 1.00 91.81 77 ASP A N 1
ATOM 599 C CA . ASP A 1 77 ? 8.184 -2.846 -22.571 1.00 91.81 77 ASP A CA 1
ATOM 600 C C . ASP A 1 77 ? 7.061 -2.209 -21.731 1.00 91.81 77 ASP A C 1
ATOM 602 O O . ASP A 1 77 ? 6.431 -1.221 -22.119 1.00 91.81 77 ASP A O 1
ATOM 606 N N . VAL A 1 78 ? 6.796 -2.770 -20.545 1.00 93.88 78 VAL A N 1
ATOM 607 C CA . VAL A 1 78 ? 5.827 -2.211 -19.601 1.00 93.88 78 VAL A CA 1
ATOM 608 C C . VAL A 1 78 ? 6.215 -0.807 -19.150 1.00 93.88 78 VAL A C 1
ATOM 610 O O . VAL A 1 78 ? 5.333 0.015 -18.910 1.00 93.88 78 VAL A O 1
ATOM 613 N N . VAL A 1 79 ? 7.514 -0.509 -19.058 1.00 94.12 79 VAL A N 1
ATOM 614 C CA . VAL A 1 79 ? 7.995 0.795 -18.593 1.00 94.12 79 VAL A CA 1
ATOM 615 C C . VAL A 1 79 ? 7.543 1.887 -19.555 1.00 94.12 79 VAL A C 1
ATOM 617 O O . VAL A 1 79 ? 6.952 2.877 -19.124 1.00 94.12 79 VAL A O 1
ATOM 620 N N . ASP A 1 80 ? 7.703 1.652 -20.858 1.00 93.50 80 ASP A N 1
ATOM 621 C CA . ASP A 1 80 ? 7.266 2.581 -21.899 1.00 93.50 80 ASP A CA 1
ATOM 622 C C . ASP A 1 80 ? 5.750 2.812 -21.824 1.00 93.50 80 ASP A C 1
ATOM 624 O O . ASP A 1 80 ? 5.279 3.933 -22.008 1.00 93.50 80 ASP A O 1
ATOM 628 N N . SER A 1 81 ? 4.974 1.779 -21.472 1.00 94.38 81 SER A N 1
ATOM 629 C CA . SER A 1 81 ? 3.525 1.908 -21.278 1.00 94.38 81 SER A CA 1
ATOM 630 C C . SER A 1 81 ? 3.177 2.839 -20.113 1.00 94.38 81 SER A C 1
ATOM 632 O O . SER A 1 81 ? 2.293 3.681 -20.266 1.00 94.38 81 SER A O 1
ATOM 634 N N . TYR A 1 82 ? 3.859 2.731 -18.967 1.00 94.81 82 TYR A N 1
ATOM 635 C CA . TYR A 1 82 ? 3.633 3.640 -17.833 1.00 94.81 82 TYR A CA 1
ATOM 636 C C . TYR A 1 82 ? 4.043 5.080 -18.176 1.00 94.81 82 TYR A C 1
ATOM 638 O O . TYR A 1 82 ? 3.298 6.011 -17.866 1.00 94.81 82 TYR A O 1
ATOM 646 N N . VAL A 1 83 ? 5.172 5.272 -18.866 1.00 94.81 83 VAL A N 1
ATOM 647 C CA . VAL A 1 83 ? 5.646 6.599 -19.296 1.00 94.81 83 VAL A CA 1
ATOM 648 C C . VAL A 1 83 ? 4.668 7.246 -20.281 1.0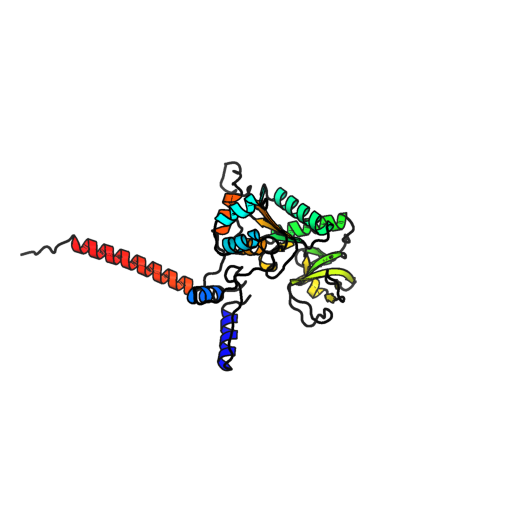0 94.81 83 VAL A C 1
ATOM 650 O O . VAL A 1 83 ? 4.235 8.375 -20.064 1.00 94.81 83 VAL A O 1
ATOM 653 N N . GLN A 1 84 ? 4.239 6.524 -21.321 1.00 95.38 84 GLN A N 1
ATOM 654 C CA . GLN A 1 84 ? 3.306 7.036 -22.338 1.00 95.38 84 GLN A CA 1
ATOM 655 C C . GLN A 1 84 ? 1.953 7.471 -21.758 1.00 95.38 84 GLN A C 1
ATOM 657 O O . GLN A 1 84 ? 1.310 8.365 -22.303 1.00 95.38 84 GLN A O 1
ATOM 662 N N . HIS A 1 85 ? 1.517 6.851 -20.659 1.00 95.56 85 HIS A N 1
ATOM 663 C CA . HIS A 1 85 ? 0.265 7.195 -19.981 1.00 95.56 85 HIS A CA 1
ATOM 664 C C . HIS A 1 85 ? 0.447 8.219 -18.847 1.00 95.56 85 HIS A C 1
ATOM 666 O O . HIS A 1 85 ? -0.502 8.445 -18.094 1.00 95.56 85 HIS A O 1
ATOM 672 N N . GLY A 1 86 ? 1.634 8.823 -18.697 1.00 95.38 86 GLY A N 1
ATOM 673 C CA . GLY A 1 86 ? 1.908 9.820 -17.656 1.00 95.38 86 GLY A CA 1
ATOM 674 C C . GLY A 1 86 ? 1.796 9.248 -16.241 1.00 95.38 86 GLY A C 1
ATOM 675 O O . GLY A 1 86 ? 1.252 9.887 -15.344 1.00 95.38 86 GLY A O 1
ATOM 676 N N . ARG A 1 87 ? 2.225 7.995 -16.049 1.00 95.88 87 ARG A N 1
ATOM 677 C CA . ARG A 1 87 ? 2.168 7.286 -14.758 1.00 95.88 87 ARG A CA 1
ATOM 678 C C . ARG A 1 87 ? 3.520 7.177 -14.063 1.00 95.88 87 ARG A C 1
ATOM 680 O O . ARG A 1 87 ? 3.628 6.432 -13.091 1.00 95.88 87 ARG A O 1
ATOM 687 N N . VAL A 1 88 ? 4.526 7.885 -14.563 1.00 97.25 88 VAL A N 1
ATOM 688 C CA . VAL A 1 88 ? 5.870 7.931 -13.989 1.00 97.25 88 VAL A CA 1
ATOM 689 C C . VAL A 1 88 ? 6.221 9.381 -13.708 1.00 97.25 88 VAL A C 1
ATOM 691 O O . VAL A 1 88 ? 6.200 10.198 -14.622 1.00 97.25 88 VAL A O 1
ATOM 694 N N . GLU A 1 89 ? 6.556 9.659 -12.458 1.00 97.44 89 GLU A N 1
ATOM 695 C CA . GLU A 1 89 ? 7.220 10.884 -12.020 1.00 97.44 89 GLU A CA 1
ATOM 696 C C . GLU A 1 89 ? 8.623 10.516 -11.535 1.00 97.44 89 GLU A C 1
ATOM 698 O O . GLU A 1 89 ? 8.857 9.379 -11.111 1.00 97.44 89 GLU A O 1
ATOM 703 N N . SER A 1 90 ? 9.567 11.449 -11.602 1.00 95.81 90 SER A N 1
ATOM 704 C CA . SER A 1 90 ? 10.953 11.177 -11.217 1.00 95.81 90 SER A CA 1
ATOM 705 C C . SER A 1 90 ? 11.644 12.380 -10.602 1.00 95.81 90 SER A C 1
ATOM 707 O O . SER A 1 90 ? 11.402 13.509 -11.024 1.00 95.81 90 SER A O 1
ATOM 709 N N . GLY A 1 91 ? 12.554 12.135 -9.666 1.00 94.69 91 GLY A N 1
AT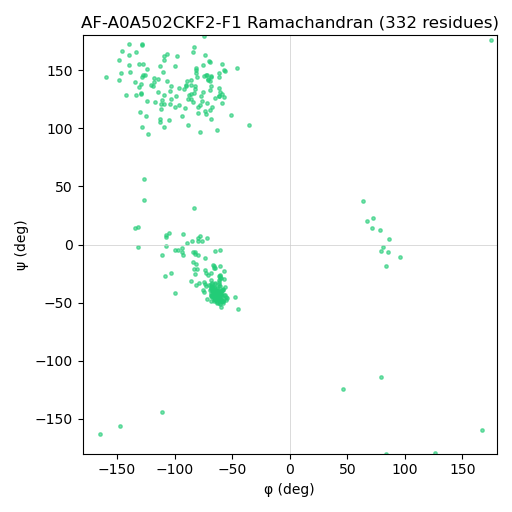OM 710 C CA . GLY A 1 91 ? 13.369 13.172 -9.040 1.00 94.69 91 GLY A CA 1
ATOM 711 C C . GLY A 1 91 ? 14.085 12.654 -7.800 1.00 94.69 91 GLY A C 1
ATOM 712 O O . GLY A 1 91 ? 14.260 11.447 -7.633 1.00 94.69 91 GLY A O 1
ATOM 713 N N . GLY A 1 92 ? 14.504 13.567 -6.924 1.00 93.44 92 GLY A N 1
ATOM 714 C CA . GLY A 1 92 ? 15.097 13.189 -5.646 1.00 93.44 92 GLY A CA 1
ATOM 715 C C . GLY A 1 92 ? 14.072 12.564 -4.703 1.00 93.44 92 GLY A C 1
ATOM 716 O O . GLY A 1 92 ? 12.871 12.817 -4.812 1.00 93.44 92 GLY A O 1
ATOM 717 N N . ARG A 1 93 ? 14.553 11.769 -3.741 1.00 93.75 93 ARG A N 1
ATOM 718 C CA . ARG A 1 93 ? 13.713 11.125 -2.722 1.00 93.75 93 ARG A CA 1
ATOM 719 C C . ARG A 1 93 ? 12.675 12.072 -2.118 1.00 93.75 93 ARG A C 1
ATOM 721 O O . ARG A 1 93 ? 11.494 11.753 -2.155 1.00 93.75 93 ARG A O 1
ATOM 728 N N . GLU A 1 94 ? 13.107 13.207 -1.576 1.00 95.12 94 GLU A N 1
ATOM 729 C CA . GLU A 1 94 ? 12.218 14.130 -0.859 1.00 95.12 94 GLU A CA 1
ATOM 730 C C . GLU A 1 94 ? 11.122 14.706 -1.762 1.00 95.12 94 GLU A C 1
ATOM 732 O O . GLU A 1 94 ? 9.951 14.665 -1.384 1.00 95.12 94 GLU A O 1
ATOM 737 N N . ASP A 1 95 ? 11.478 15.116 -2.985 1.00 95.81 95 ASP A N 1
ATOM 738 C CA . ASP A 1 95 ? 10.523 15.612 -3.982 1.00 95.81 95 ASP A CA 1
ATOM 739 C C . ASP A 1 95 ? 9.479 14.540 -4.329 1.00 95.81 95 ASP A C 1
ATOM 741 O O . ASP A 1 95 ? 8.285 14.818 -4.432 1.00 95.81 95 ASP A O 1
ATOM 745 N N . MET A 1 96 ? 9.914 13.283 -4.479 1.00 97.31 96 MET A N 1
ATOM 746 C CA . MET A 1 96 ? 9.010 12.168 -4.768 1.00 97.31 96 MET A CA 1
ATOM 747 C C . MET A 1 96 ? 8.056 11.885 -3.607 1.00 97.31 96 MET A C 1
ATOM 749 O O . MET A 1 96 ? 6.881 11.606 -3.845 1.00 97.31 96 MET A O 1
ATOM 753 N N . LEU A 1 97 ? 8.520 11.970 -2.358 1.00 98.12 97 LEU A N 1
ATOM 754 C CA . LEU A 1 97 ? 7.652 11.785 -1.192 1.00 98.12 97 LEU A CA 1
ATOM 755 C C . LEU A 1 97 ? 6.632 12.919 -1.051 1.00 98.12 97 LEU A C 1
ATOM 757 O O . LEU A 1 97 ? 5.477 12.642 -0.717 1.00 98.12 97 LEU A O 1
ATOM 761 N N . ASP A 1 98 ? 7.012 14.157 -1.371 1.00 98.12 98 ASP A N 1
ATOM 762 C CA . ASP A 1 98 ? 6.084 15.289 -1.414 1.00 98.12 98 ASP A CA 1
ATOM 763 C C . ASP A 1 98 ? 5.028 15.121 -2.511 1.00 98.12 98 ASP A C 1
ATOM 765 O O . ASP A 1 98 ? 3.834 15.259 -2.233 1.00 98.12 98 ASP A O 1
ATOM 769 N N . LEU A 1 99 ? 5.423 14.723 -3.725 1.00 98.31 99 LEU A N 1
ATOM 770 C CA . LEU A 1 99 ? 4.472 14.468 -4.812 1.00 98.31 99 LEU A CA 1
ATOM 771 C C . LEU A 1 99 ? 3.502 13.321 -4.491 1.00 98.31 99 LEU A C 1
ATOM 773 O O . LEU A 1 99 ? 2.305 13.433 -4.775 1.00 98.31 99 LEU A O 1
ATOM 777 N N . ILE A 1 100 ? 3.984 12.230 -3.882 1.00 98.69 100 ILE A N 1
ATOM 778 C CA . ILE A 1 100 ? 3.133 11.121 -3.417 1.00 98.69 100 ILE A CA 1
ATOM 779 C C . ILE A 1 100 ? 2.107 11.633 -2.406 1.00 98.69 100 ILE A C 1
ATOM 781 O O . ILE A 1 100 ? 0.913 11.332 -2.517 1.00 98.69 100 ILE A O 1
ATOM 785 N N . PHE A 1 101 ? 2.566 12.394 -1.413 1.00 98.44 101 PHE A N 1
ATOM 786 C CA . PHE A 1 101 ? 1.709 12.935 -0.369 1.00 98.44 101 PHE A CA 1
ATOM 787 C C . PHE A 1 101 ? 0.656 13.895 -0.944 1.00 98.44 101 PHE A C 1
ATOM 789 O O . PHE A 1 101 ? -0.527 13.782 -0.609 1.00 98.44 101 PHE A O 1
ATOM 796 N N . ASP A 1 102 ? 1.042 14.795 -1.847 1.00 98.38 102 ASP A N 1
ATOM 797 C CA . ASP A 1 102 ? 0.133 15.749 -2.483 1.00 98.38 102 ASP A CA 1
ATOM 798 C C . ASP A 1 102 ? -0.927 15.058 -3.352 1.00 98.38 102 ASP A C 1
ATOM 800 O O . ASP A 1 102 ? -2.104 15.451 -3.331 1.00 98.38 102 ASP A O 1
ATOM 804 N N . ALA A 1 103 ? -0.548 14.000 -4.073 1.00 98.19 103 ALA A N 1
ATOM 805 C CA . ALA A 1 103 ? -1.475 13.197 -4.864 1.00 98.19 103 ALA A CA 1
ATOM 806 C C . ALA A 1 103 ? -2.474 12.450 -3.966 1.00 98.19 103 ALA A C 1
ATOM 808 O O . ALA A 1 103 ? -3.688 12.529 -4.177 1.00 98.19 103 ALA A O 1
ATOM 809 N N . TRP A 1 104 ? -1.988 11.809 -2.899 1.00 98.00 104 TRP A N 1
ATOM 810 C CA . TRP A 1 104 ? -2.831 11.162 -1.892 1.00 98.00 104 TRP A CA 1
ATOM 811 C C . TRP A 1 104 ? -3.794 12.151 -1.215 1.00 98.00 104 TRP A C 1
ATOM 813 O O . TRP A 1 104 ? -4.984 11.859 -1.051 1.00 98.00 104 TRP A O 1
ATOM 823 N N . ARG A 1 105 ? -3.321 13.350 -0.857 1.00 97.38 105 ARG A N 1
ATOM 824 C CA . ARG A 1 105 ? -4.149 14.412 -0.264 1.00 97.38 105 ARG A CA 1
ATOM 825 C C . ARG A 1 105 ? -5.251 14.847 -1.225 1.00 97.38 105 ARG A C 1
ATOM 827 O O . ARG A 1 105 ? -6.405 14.989 -0.818 1.00 97.38 105 ARG A O 1
ATOM 834 N N . THR A 1 106 ? -4.905 15.053 -2.493 1.00 97.62 106 THR A N 1
ATOM 835 C CA . THR A 1 106 ? -5.863 15.420 -3.544 1.00 97.62 106 THR A CA 1
ATOM 836 C C . THR A 1 106 ? -6.955 14.361 -3.682 1.00 97.62 106 THR A C 1
ATOM 838 O O . THR A 1 106 ? -8.143 14.685 -3.644 1.00 97.62 106 THR A O 1
ATOM 841 N N . ASP A 1 107 ? -6.570 13.087 -3.761 1.00 96.88 107 ASP A N 1
ATOM 842 C CA . ASP A 1 107 ? -7.506 11.970 -3.901 1.00 96.88 107 ASP A CA 1
ATOM 843 C C . ASP A 1 107 ? -8.429 11.818 -2.687 1.00 96.88 107 ASP A C 1
ATOM 845 O O . ASP A 1 107 ? -9.646 11.676 -2.836 1.00 96.88 107 ASP A O 1
ATOM 849 N N . THR A 1 108 ? -7.872 11.881 -1.477 1.00 93.62 108 THR A N 1
ATOM 850 C CA . THR A 1 108 ? -8.650 11.736 -0.238 1.00 93.62 108 THR A CA 1
ATOM 851 C C . THR A 1 108 ? -9.598 12.910 -0.007 1.00 93.62 108 THR A C 1
ATOM 853 O O . THR A 1 108 ? -10.731 12.699 0.425 1.00 93.62 108 THR A O 1
ATOM 856 N N . THR A 1 109 ? -9.199 14.132 -0.376 1.00 93.81 109 THR A N 1
ATOM 857 C CA . THR A 1 109 ? -10.078 15.317 -0.357 1.00 93.81 109 THR A CA 1
ATOM 858 C C . THR A 1 109 ? -11.224 15.181 -1.362 1.00 93.81 109 THR A C 1
ATOM 860 O O . THR A 1 109 ? -12.347 15.600 -1.086 1.00 93.81 109 THR A O 1
ATOM 863 N N . ALA A 1 110 ? -10.977 14.529 -2.500 1.00 95.00 110 ALA A N 1
ATOM 864 C CA . ALA A 1 110 ? -11.999 14.185 -3.487 1.00 95.00 110 ALA A CA 1
ATOM 865 C C . ALA A 1 110 ? -12.880 12.982 -3.078 1.00 95.00 110 ALA A C 1
ATOM 867 O O . ALA A 1 110 ? -13.740 12.559 -3.851 1.00 95.00 110 ALA A O 1
ATOM 868 N N . GLY A 1 111 ? -12.683 12.417 -1.880 1.00 92.62 111 GLY A N 1
ATOM 869 C CA . GLY A 1 111 ? -13.466 11.296 -1.356 1.00 92.62 111 GLY A CA 1
ATOM 870 C C . GLY A 1 111 ? -13.077 9.924 -1.913 1.00 92.62 111 GLY A C 1
ATOM 871 O O . GLY A 1 111 ? -13.815 8.959 -1.706 1.00 92.62 111 GLY A O 1
ATOM 872 N N . ARG A 1 112 ? -11.938 9.812 -2.607 1.00 94.31 112 ARG A N 1
ATOM 873 C CA . ARG A 1 112 ? -11.408 8.530 -3.091 1.00 94.31 112 ARG A CA 1
ATOM 874 C C . ARG A 1 112 ? -10.667 7.793 -1.984 1.00 94.31 112 ARG A C 1
ATOM 876 O O . ARG A 1 112 ? -10.041 8.396 -1.111 1.00 94.31 112 ARG A O 1
ATOM 883 N N . THR A 1 113 ? -10.677 6.467 -2.053 1.00 92.50 113 THR A N 1
ATOM 884 C CA . THR A 1 113 ? -9.751 5.647 -1.268 1.00 92.50 113 THR A CA 1
ATOM 885 C C . THR A 1 113 ? -8.391 5.629 -1.959 1.00 92.50 113 THR A C 1
ATOM 887 O O . THR A 1 113 ? -8.279 5.172 -3.094 1.00 92.50 113 THR A O 1
ATOM 890 N N . SER A 1 114 ? -7.360 6.132 -1.283 1.00 95.19 114 SER A N 1
ATOM 891 C CA . SER A 1 114 ? -6.002 6.235 -1.823 1.00 95.19 114 SER A CA 1
ATOM 892 C C . SER A 1 114 ? -4.990 5.597 -0.878 1.00 95.19 114 SER A C 1
ATOM 894 O O . SER A 1 114 ? -5.173 5.642 0.342 1.00 95.19 114 SER A O 1
ATOM 896 N N . LEU A 1 115 ? -3.937 4.995 -1.432 1.00 94.19 115 LEU A N 1
ATOM 897 C CA . LEU A 1 115 ? -2.884 4.332 -0.665 1.00 94.19 115 LEU A CA 1
ATOM 898 C C . LEU A 1 115 ? -1.499 4.732 -1.169 1.00 94.19 115 LEU A C 1
ATOM 900 O O . LEU A 1 115 ? -1.197 4.581 -2.354 1.00 94.19 115 LEU A O 1
ATOM 904 N N . MET A 1 116 ? -0.651 5.166 -0.240 1.00 98.25 116 MET A N 1
ATOM 905 C CA . MET A 1 116 ? 0.771 5.385 -0.489 1.00 98.25 116 MET A CA 1
ATOM 906 C C . MET A 1 116 ? 1.557 4.102 -0.191 1.00 98.25 116 MET A C 1
ATOM 908 O O . MET A 1 116 ? 1.285 3.399 0.788 1.00 98.25 116 MET A O 1
ATOM 912 N N . LEU A 1 117 ? 2.511 3.763 -1.052 1.00 97.25 117 LEU A N 1
ATOM 913 C CA . LEU A 1 117 ? 3.192 2.472 -1.054 1.00 97.25 117 LEU A CA 1
ATOM 914 C C . LEU A 1 117 ? 4.700 2.653 -1.196 1.00 97.25 117 LEU A C 1
ATOM 916 O O . LEU A 1 117 ? 5.157 3.453 -2.005 1.00 97.25 117 LEU A O 1
ATOM 920 N N . ALA A 1 118 ? 5.467 1.860 -0.454 1.00 95.62 118 ALA A N 1
ATOM 921 C CA . ALA A 1 118 ? 6.908 1.730 -0.650 1.00 95.62 118 ALA A CA 1
ATOM 922 C C . ALA A 1 118 ? 7.375 0.298 -0.346 1.00 95.62 118 ALA A C 1
ATOM 924 O O . ALA A 1 118 ? 6.637 -0.515 0.226 1.00 95.62 118 ALA A O 1
ATOM 925 N N . ALA A 1 119 ? 8.603 -0.035 -0.740 1.00 90.38 119 ALA A N 1
ATOM 926 C CA . ALA A 1 119 ? 9.192 -1.341 -0.448 1.00 90.38 119 ALA A CA 1
ATOM 927 C C . ALA A 1 119 ? 9.725 -1.438 0.994 1.00 90.38 119 ALA A C 1
ATOM 929 O O . ALA A 1 119 ? 9.638 -2.505 1.603 1.00 90.38 119 ALA A O 1
ATOM 930 N N . ASP A 1 120 ? 10.230 -0.336 1.552 1.00 89.69 120 ASP A N 1
ATOM 931 C CA . ASP A 1 120 ? 10.902 -0.289 2.850 1.00 89.69 120 ASP A CA 1
ATOM 932 C C . ASP A 1 120 ? 10.082 0.427 3.940 1.00 89.69 120 ASP A C 1
ATOM 934 O O . ASP A 1 120 ? 9.168 1.208 3.674 1.00 89.69 120 ASP A O 1
ATOM 938 N N . ILE A 1 121 ? 10.413 0.136 5.201 1.00 89.44 121 ILE A N 1
ATOM 939 C CA . ILE A 1 121 ? 9.688 0.644 6.374 1.00 89.44 121 ILE A CA 1
ATOM 940 C C . ILE A 1 121 ? 9.982 2.128 6.625 1.00 89.44 121 ILE A C 1
ATOM 942 O O . ILE A 1 121 ? 9.082 2.844 7.055 1.00 89.44 121 ILE A O 1
ATOM 946 N N . ALA A 1 122 ? 11.201 2.601 6.346 1.00 91.31 122 ALA A N 1
ATOM 947 C CA . ALA A 1 122 ? 11.592 3.983 6.619 1.00 91.31 122 ALA A CA 1
ATOM 948 C C . ALA A 1 122 ? 10.798 4.965 5.745 1.00 91.31 122 ALA A C 1
ATOM 950 O O . ALA A 1 122 ? 10.249 5.942 6.248 1.00 91.31 122 ALA A O 1
ATOM 951 N N . THR A 1 123 ? 10.643 4.656 4.456 1.00 94.94 123 THR A N 1
ATOM 952 C CA . THR A 1 123 ? 9.802 5.426 3.532 1.00 94.94 123 THR A CA 1
ATOM 953 C C . THR A 1 123 ? 8.331 5.409 3.944 1.00 94.94 123 THR A C 1
ATOM 955 O O . THR A 1 123 ? 7.665 6.441 3.915 1.00 94.94 123 THR A O 1
ATOM 958 N N . VAL A 1 124 ? 7.809 4.255 4.372 1.00 94.50 124 VAL A N 1
ATOM 959 C CA . VAL A 1 124 ? 6.427 4.157 4.872 1.00 94.50 124 VAL A CA 1
ATOM 960 C C . VAL A 1 124 ? 6.222 4.995 6.134 1.00 94.50 124 VAL A C 1
ATOM 962 O O . VAL A 1 124 ? 5.175 5.626 6.274 1.00 94.50 124 VAL A O 1
ATOM 965 N N . ALA A 1 125 ? 7.192 5.006 7.049 1.00 92.50 125 ALA A N 1
ATOM 966 C CA . ALA A 1 125 ? 7.130 5.807 8.266 1.00 92.50 125 ALA A CA 1
ATOM 967 C C . ALA A 1 125 ? 7.094 7.310 7.948 1.00 92.50 125 ALA A C 1
ATOM 969 O O . ALA A 1 125 ? 6.245 8.015 8.489 1.00 92.50 125 ALA A O 1
ATOM 970 N N . ASP A 1 126 ? 7.935 7.777 7.021 1.00 95.44 126 ASP A N 1
ATOM 971 C CA . ASP A 1 126 ? 7.953 9.178 6.586 1.00 95.44 126 ASP A CA 1
ATOM 972 C C . ASP A 1 126 ? 6.614 9.595 5.950 1.00 95.44 126 ASP A C 1
ATOM 974 O O . ASP A 1 126 ? 5.963 10.539 6.400 1.00 95.44 126 ASP A O 1
ATOM 978 N N . LEU A 1 127 ? 6.102 8.813 4.994 1.00 97.75 127 LEU A N 1
ATOM 979 C CA . LEU A 1 127 ? 4.804 9.087 4.362 1.00 97.75 127 LEU A CA 1
ATOM 980 C C . LEU A 1 127 ? 3.644 9.098 5.374 1.00 97.75 127 LEU A C 1
ATOM 982 O O . LEU A 1 127 ? 2.758 9.953 5.302 1.00 97.75 127 LEU A O 1
ATOM 986 N N . ASN A 1 128 ? 3.648 8.180 6.346 1.00 96.19 128 ASN A N 1
ATOM 987 C CA . ASN A 1 128 ? 2.665 8.176 7.430 1.00 96.19 128 ASN A CA 1
ATOM 988 C C . ASN A 1 128 ? 2.784 9.422 8.322 1.00 96.19 128 ASN A C 1
ATOM 990 O O . ASN A 1 128 ? 1.760 9.999 8.695 1.00 96.19 128 ASN A O 1
ATOM 994 N N . ALA A 1 129 ? 4.006 9.855 8.642 1.00 94.62 129 ALA A N 1
ATOM 995 C CA . ALA A 1 129 ? 4.254 11.054 9.434 1.00 94.62 129 ALA A CA 1
ATOM 996 C C . ALA A 1 129 ? 3.769 12.320 8.711 1.00 94.62 129 ALA A C 1
ATOM 998 O O . ALA A 1 129 ? 3.041 13.114 9.314 1.00 94.62 129 ALA A O 1
ATOM 999 N N . ARG A 1 130 ? 4.070 12.473 7.411 1.00 96.69 130 ARG A N 1
ATOM 1000 C CA . ARG A 1 130 ? 3.571 13.581 6.570 1.00 96.69 130 ARG A CA 1
ATOM 1001 C C . ARG A 1 130 ? 2.043 13.624 6.550 1.00 96.69 130 ARG A C 1
ATOM 1003 O O . ARG A 1 130 ? 1.445 14.665 6.833 1.00 96.69 130 ARG A O 1
ATOM 1010 N N . ALA A 1 131 ? 1.403 12.478 6.306 1.00 96.94 131 ALA A N 1
ATOM 1011 C CA . ALA A 1 131 ? -0.054 12.362 6.299 1.00 96.94 131 ALA A CA 1
ATOM 1012 C C . ALA A 1 131 ? -0.684 12.734 7.645 1.00 96.94 131 ALA A C 1
ATOM 1014 O O . ALA A 1 131 ? -1.630 13.527 7.687 1.00 96.94 131 ALA A O 1
ATOM 1015 N N . ARG A 1 132 ? -0.150 12.212 8.754 1.00 95.38 132 ARG A N 1
ATOM 1016 C CA . ARG A 1 132 ? -0.659 12.531 10.091 1.00 95.38 132 ARG A CA 1
ATOM 1017 C C . ARG A 1 132 ? -0.471 14.007 10.422 1.00 95.38 132 ARG A C 1
ATOM 1019 O O . ARG A 1 132 ? -1.427 14.648 10.850 1.00 95.38 132 ARG A O 1
ATOM 1026 N N . MET A 1 133 ? 0.720 14.560 10.193 1.00 95.12 133 MET A N 1
ATOM 1027 C CA . MET A 1 133 ? 1.020 15.971 10.455 1.00 95.12 133 MET A CA 1
ATOM 1028 C C . MET A 1 133 ? 0.042 16.892 9.720 1.00 95.12 133 MET A C 1
ATOM 1030 O O . MET A 1 133 ? -0.523 17.804 10.323 1.00 95.12 133 MET A O 1
ATOM 1034 N N . HIS A 1 134 ? -0.234 16.611 8.445 1.00 95.75 134 HIS A N 1
ATOM 1035 C CA . HIS A 1 134 ? -1.222 17.361 7.678 1.00 95.75 134 HIS A CA 1
ATOM 1036 C C . HIS A 1 134 ? -2.636 17.249 8.260 1.00 95.75 134 HIS A C 1
ATOM 1038 O O . HIS A 1 134 ? -3.351 18.248 8.364 1.00 95.75 134 HIS A O 1
ATOM 1044 N N . ARG A 1 135 ? -3.054 16.047 8.667 1.00 95.56 135 ARG A N 1
ATOM 1045 C CA . ARG A 1 135 ? -4.385 15.823 9.248 1.00 95.56 135 ARG A CA 1
ATOM 1046 C C . ARG A 1 135 ? -4.551 16.470 10.622 1.00 95.56 135 ARG A C 1
ATOM 1048 O O . ARG A 1 135 ? -5.651 16.911 10.944 1.00 95.56 135 ARG A O 1
ATOM 1055 N N . VAL A 1 136 ? -3.477 16.581 11.399 1.00 96.56 136 VAL A N 1
ATOM 1056 C CA . VAL A 1 136 ? -3.458 17.365 12.641 1.00 96.56 136 VAL A CA 1
ATOM 1057 C C . VAL A 1 136 ? -3.575 18.856 12.328 1.00 96.56 136 VAL A C 1
ATOM 1059 O O . VAL A 1 136 ? -4.441 19.530 12.879 1.00 96.56 136 VAL A O 1
ATOM 1062 N N . ALA A 1 137 ? -2.776 19.369 11.387 1.00 95.81 137 ALA A N 1
ATOM 1063 C CA . ALA A 1 137 ? -2.789 20.784 11.004 1.00 95.81 137 ALA A CA 1
ATOM 1064 C C . ALA A 1 137 ? -4.143 21.253 10.436 1.00 95.81 137 ALA A C 1
ATOM 1066 O O . ALA A 1 137 ? -4.531 22.404 10.612 1.00 95.81 137 ALA A O 1
ATOM 1067 N N . THR A 1 138 ? -4.879 20.358 9.777 1.00 94.62 138 THR A N 1
ATOM 1068 C CA . THR A 1 138 ? -6.222 20.617 9.225 1.00 94.62 138 THR A CA 1
ATOM 1069 C C . THR A 1 138 ? -7.359 20.317 10.209 1.00 94.62 138 THR A C 1
ATOM 1071 O O . THR A 1 138 ? -8.529 20.469 9.860 1.00 94.62 138 THR A O 1
ATOM 1074 N N . GLY A 1 139 ? -7.047 19.893 11.439 1.00 94.44 139 GLY A N 1
ATOM 1075 C CA . GLY A 1 139 ? -8.035 19.591 12.479 1.00 94.44 139 GLY A CA 1
ATOM 1076 C C . GLY A 1 139 ? -8.851 18.316 12.234 1.00 94.44 139 GLY A C 1
ATOM 1077 O O . GLY A 1 139 ? -9.877 18.110 12.878 1.00 94.44 139 GLY A O 1
ATOM 1078 N N . ASN A 1 140 ? -8.431 17.452 11.305 1.00 93.31 140 ASN A N 1
ATOM 1079 C CA . ASN A 1 140 ? -9.063 16.149 11.076 1.00 93.31 140 ASN A CA 1
ATOM 1080 C C . ASN A 1 140 ? -8.611 15.079 12.076 1.00 93.31 140 ASN A C 1
ATOM 1082 O O . ASN A 1 140 ? -9.296 14.068 12.231 1.00 93.31 140 ASN A O 1
ATOM 1086 N N . VAL A 1 141 ? -7.458 15.284 12.712 1.00 95.69 141 VAL A N 1
ATOM 1087 C CA . VAL A 1 141 ? -6.870 14.408 13.729 1.00 95.69 141 VAL A CA 1
ATOM 1088 C C . VAL A 1 141 ? -6.513 15.254 14.946 1.00 95.69 141 VAL A C 1
ATOM 1090 O O . VAL A 1 141 ? -5.993 16.361 14.809 1.00 95.69 141 VAL A O 1
ATOM 1093 N N . VAL A 1 142 ? -6.792 14.743 16.142 1.00 95.12 142 VAL A N 1
ATOM 1094 C CA . VAL A 1 142 ? -6.382 15.403 17.389 1.00 95.12 142 VAL A CA 1
ATOM 1095 C C . VAL A 1 142 ? -4.860 15.318 17.540 1.00 95.12 142 VAL A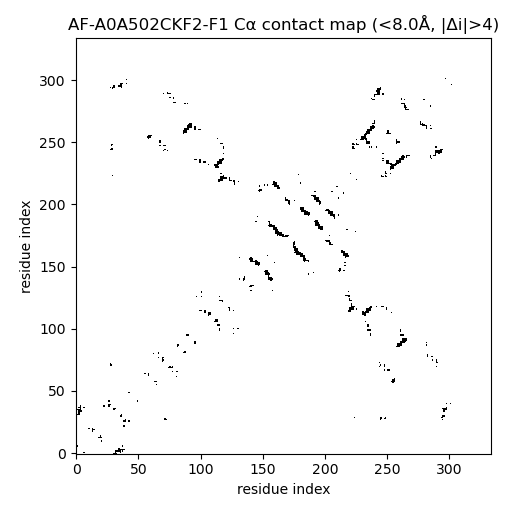 C 1
ATOM 1097 O O . VAL A 1 142 ? -4.255 14.302 17.212 1.00 95.12 142 VAL A O 1
ATOM 1100 N N . HIS A 1 143 ? -4.231 16.390 18.028 1.00 91.38 143 HIS A N 1
ATOM 1101 C CA . HIS A 1 143 ? -2.777 16.435 18.199 1.00 91.38 143 HIS A CA 1
ATOM 1102 C C . HIS A 1 143 ? -2.277 15.335 19.151 1.00 91.38 143 HIS A C 1
ATOM 1104 O O . HIS A 1 143 ? -1.420 14.523 18.778 1.00 91.38 143 HIS A O 1
ATOM 1110 N N . ASP A 1 144 ? -2.861 15.294 20.349 1.00 92.19 144 ASP A N 1
ATOM 1111 C CA . ASP A 1 144 ? -2.495 14.363 21.412 1.00 92.19 144 ASP A CA 1
ATOM 1112 C C . ASP A 1 144 ? -3.128 12.987 21.195 1.00 92.19 144 ASP A C 1
ATOM 1114 O O . ASP A 1 144 ? -4.257 12.858 20.711 1.00 92.19 144 ASP A O 1
ATOM 1118 N N . GLY A 1 145 ? -2.391 11.942 21.562 1.00 92.31 145 GLY A N 1
ATOM 1119 C CA . GLY A 1 145 ? -2.779 10.565 21.298 1.00 92.31 145 GLY A CA 1
ATOM 1120 C C . GLY A 1 145 ? -1.982 9.556 22.114 1.00 92.31 145 GLY A C 1
ATOM 1121 O O . GLY A 1 145 ? -1.340 9.902 23.104 1.00 92.31 145 GLY A O 1
ATOM 1122 N N . ILE A 1 146 ? -2.024 8.299 21.681 1.00 93.31 146 ILE A N 1
ATOM 1123 C CA . ILE A 1 146 ? -1.270 7.192 22.271 1.00 93.31 146 ILE A CA 1
ATOM 1124 C C . ILE A 1 146 ? -0.070 6.880 21.388 1.00 93.31 146 ILE A C 1
ATOM 1126 O O . ILE A 1 146 ? -0.195 6.798 20.166 1.00 93.31 146 ILE A O 1
ATOM 1130 N N . GLN A 1 147 ? 1.079 6.667 22.020 1.00 91.62 147 GLN A N 1
ATOM 1131 C CA . GLN A 1 147 ? 2.281 6.197 21.350 1.00 91.62 147 GLN A CA 1
ATOM 1132 C C . GLN A 1 147 ? 2.258 4.669 21.198 1.00 91.62 147 GLN A C 1
ATOM 1134 O O . GLN A 1 147 ? 2.008 3.937 22.156 1.00 91.62 147 GLN A O 1
ATOM 1139 N N . LEU A 1 148 ? 2.520 4.197 19.985 1.00 89.56 148 LEU A N 1
ATOM 1140 C CA . LEU A 1 148 ? 2.670 2.791 19.625 1.00 89.56 148 LEU A CA 1
ATOM 1141 C C . LEU A 1 148 ? 4.092 2.292 19.926 1.00 89.56 148 LEU A C 1
ATOM 1143 O O . LEU A 1 148 ? 5.002 3.084 20.188 1.00 89.56 148 LEU A O 1
ATOM 1147 N N . ALA A 1 149 ? 4.315 0.976 19.843 1.00 83.69 149 ALA A N 1
ATOM 1148 C CA . ALA A 1 149 ? 5.631 0.377 20.086 1.00 83.69 149 ALA A CA 1
ATOM 1149 C C . ALA A 1 149 ? 6.727 0.874 19.124 1.00 83.69 149 ALA A C 1
ATOM 1151 O O . ALA A 1 149 ? 7.900 0.885 19.489 1.00 83.69 149 ALA A O 1
ATOM 1152 N N . ASP A 1 150 ? 6.360 1.304 17.915 1.00 80.00 150 ASP A N 1
ATOM 1153 C CA . ASP A 1 150 ? 7.290 1.852 16.920 1.00 80.00 150 ASP A CA 1
ATOM 1154 C C . ASP A 1 150 ? 7.584 3.356 17.105 1.00 80.00 150 ASP A C 1
ATOM 1156 O O . ASP A 1 150 ? 8.312 3.946 16.309 1.00 80.00 150 ASP A O 1
ATOM 1160 N N . GLY A 1 151 ? 7.041 3.980 18.158 1.00 85.56 151 GLY A N 1
ATOM 1161 C CA . GLY A 1 151 ? 7.200 5.406 18.452 1.00 85.56 151 GLY A CA 1
ATOM 1162 C C . GLY A 1 151 ? 6.202 6.315 17.733 1.00 85.56 151 GLY A C 1
ATOM 1163 O O . GLY A 1 151 ? 6.136 7.507 18.037 1.00 85.56 151 GLY A O 1
ATOM 1164 N N . THR A 1 152 ? 5.388 5.776 16.827 1.00 89.06 152 THR A N 1
ATOM 1165 C CA . THR A 1 152 ? 4.344 6.529 16.131 1.00 89.06 152 THR A CA 1
ATOM 1166 C C . THR A 1 152 ? 3.206 6.866 17.086 1.00 89.06 152 THR A C 1
ATOM 1168 O O . THR A 1 152 ? 2.816 6.051 17.917 1.00 89.06 152 THR A O 1
ATOM 1171 N N . ILE A 1 153 ? 2.626 8.056 16.952 1.00 92.81 153 ILE A N 1
ATOM 1172 C CA . ILE A 1 153 ? 1.445 8.453 17.725 1.00 92.81 153 ILE A CA 1
ATOM 1173 C C . ILE A 1 153 ? 0.192 8.206 16.885 1.00 92.81 153 ILE A C 1
ATOM 1175 O O . ILE A 1 153 ? 0.147 8.595 15.718 1.00 92.81 153 ILE A O 1
ATOM 1179 N N . ILE A 1 154 ? -0.834 7.613 17.491 1.00 95.62 154 ILE A N 1
ATOM 1180 C CA . ILE A 1 154 ? -2.192 7.550 16.941 1.00 95.62 154 ILE A CA 1
ATOM 1181 C C . ILE A 1 154 ? -3.154 8.353 17.812 1.00 95.62 154 ILE A C 1
ATOM 1183 O O . ILE A 1 154 ? -3.061 8.345 19.038 1.00 95.62 154 ILE A O 1
ATOM 1187 N N . ALA A 1 155 ? -4.102 9.037 17.189 1.00 96.94 155 ALA A N 1
ATOM 1188 C CA . ALA A 1 155 ? -5.077 9.883 17.860 1.00 96.94 155 ALA A CA 1
ATOM 1189 C C . ALA A 1 155 ? -6.476 9.735 17.250 1.00 96.94 155 ALA A C 1
ATOM 1191 O O . ALA A 1 155 ? -6.676 9.088 16.222 1.00 96.94 155 ALA A O 1
ATOM 1192 N N . VAL A 1 156 ? -7.478 10.341 17.890 1.00 97.69 156 VAL A N 1
ATOM 1193 C CA . VAL A 1 156 ? -8.843 10.379 17.346 1.00 97.69 156 VAL A CA 1
ATOM 1194 C C . VAL A 1 156 ? -8.838 11.049 15.971 1.00 97.69 156 VAL A C 1
ATOM 1196 O O . VAL A 1 156 ? -8.282 12.132 15.804 1.00 97.69 156 VAL A O 1
ATOM 1199 N N . GLY A 1 157 ? -9.460 10.385 14.995 1.00 96.19 157 GLY A N 1
ATOM 1200 C CA . GLY A 1 157 ? -9.480 10.771 13.585 1.00 96.19 157 GLY A CA 1
ATOM 1201 C C . GLY A 1 157 ? -8.420 10.083 12.719 1.00 96.19 157 GLY A C 1
ATOM 1202 O O . GLY A 1 157 ? -8.495 10.199 11.487 1.00 96.19 157 GLY A O 1
ATOM 1203 N N . ASP A 1 158 ? -7.452 9.375 13.322 1.00 97.06 158 ASP A N 1
ATOM 1204 C CA . ASP A 1 158 ? -6.420 8.667 12.564 1.00 97.06 158 ASP A CA 1
ATOM 1205 C C . ASP A 1 158 ? -6.980 7.433 11.853 1.00 97.06 158 ASP A C 1
ATOM 1207 O O . ASP A 1 158 ? -7.863 6.735 12.363 1.00 97.06 158 ASP A O 1
ATOM 1211 N N . VAL A 1 159 ? -6.430 7.151 10.671 1.00 94.81 159 VAL A N 1
ATOM 1212 C CA . VAL A 1 159 ? -6.640 5.877 9.978 1.00 94.81 159 VAL A CA 1
ATOM 1213 C C . VAL A 1 159 ? -5.572 4.898 10.444 1.00 94.81 159 VAL A C 1
ATOM 1215 O O . VAL A 1 159 ? -4.381 5.186 10.336 1.00 94.81 159 VAL A O 1
ATOM 1218 N N . VAL A 1 160 ? -5.993 3.736 10.938 1.00 95.12 160 VAL A N 1
ATOM 1219 C CA . VAL A 1 160 ? -5.103 2.704 11.478 1.00 95.12 160 VAL A CA 1
ATOM 1220 C C . VAL A 1 160 ? -5.405 1.327 10.897 1.00 95.12 160 VAL A C 1
ATOM 1222 O O . VAL A 1 160 ? -6.528 1.044 10.474 1.00 95.12 160 VAL A O 1
ATOM 1225 N N . VAL A 1 161 ? -4.396 0.459 10.900 1.00 92.06 161 VAL A N 1
ATOM 1226 C CA . VAL A 1 161 ? -4.465 -0.925 10.419 1.00 92.06 161 VAL A CA 1
ATOM 1227 C C . VAL A 1 161 ? -4.123 -1.880 11.552 1.00 92.06 161 VAL A C 1
ATOM 1229 O O . VAL A 1 161 ? -3.156 -1.670 12.281 1.00 92.06 161 VAL A O 1
ATOM 1232 N N . THR A 1 162 ? -4.884 -2.965 11.677 1.00 92.50 162 THR A N 1
ATOM 1233 C CA . THR A 1 162 ? -4.581 -4.039 12.632 1.00 92.50 162 THR A CA 1
ATOM 1234 C C . THR A 1 162 ? -3.678 -5.106 12.023 1.00 92.50 162 THR A C 1
ATOM 1236 O O . THR A 1 162 ? -3.856 -5.490 10.871 1.00 92.50 162 THR A O 1
ATOM 1239 N N . ARG A 1 163 ? -2.718 -5.621 12.796 1.00 88.25 163 ARG A N 1
ATOM 1240 C CA . ARG A 1 163 ? -1.621 -6.480 12.307 1.00 88.25 163 ARG A CA 1
ATOM 1241 C C . ARG A 1 163 ? -1.684 -7.931 12.752 1.00 88.25 163 ARG A C 1
ATOM 1243 O O . ARG A 1 163 ? -0.917 -8.760 12.263 1.00 88.25 163 ARG A O 1
ATOM 1250 N N . LEU A 1 164 ? -2.589 -8.249 13.668 1.00 89.25 164 LEU A N 1
ATOM 1251 C CA . LEU A 1 164 ? -2.763 -9.593 14.186 1.00 89.25 164 LEU A CA 1
ATOM 1252 C C . LEU A 1 164 ? -4.219 -10.030 14.027 1.00 89.25 164 LEU A C 1
ATOM 1254 O O . LEU A 1 164 ? -5.156 -9.244 14.088 1.00 89.25 164 LEU A O 1
ATOM 1258 N N . ASN A 1 165 ? -4.421 -11.316 13.770 1.00 89.38 165 ASN A N 1
ATOM 1259 C CA . ASN A 1 165 ? -5.758 -11.886 13.802 1.00 89.38 165 ASN A CA 1
ATOM 1260 C C . ASN A 1 165 ? -6.163 -12.108 15.261 1.00 89.38 165 ASN A C 1
ATOM 1262 O O . ASN A 1 165 ? -5.523 -12.908 15.938 1.00 89.38 165 ASN A O 1
ATOM 1266 N N . GLN A 1 166 ? -7.242 -11.479 15.729 1.00 90.38 166 GLN A N 1
ATOM 1267 C CA . GLN A 1 166 ? -7.729 -11.663 17.093 1.00 90.38 166 GLN A CA 1
ATOM 1268 C C . GLN A 1 166 ? -9.220 -12.005 17.116 1.00 90.38 166 GLN A C 1
ATOM 1270 O O . GLN A 1 166 ? -10.093 -11.148 16.984 1.00 90.38 166 GLN A O 1
ATOM 1275 N N . ARG A 1 167 ? -9.514 -13.297 17.300 1.00 90.12 167 ARG A N 1
ATOM 1276 C CA . ARG A 1 167 ? -10.878 -13.847 17.249 1.00 90.12 167 ARG A CA 1
ATOM 1277 C C . ARG A 1 167 ? -11.743 -13.448 18.440 1.00 90.12 167 ARG A C 1
ATOM 1279 O O . ARG A 1 167 ? -12.960 -13.418 18.296 1.00 90.12 167 ARG A O 1
ATOM 1286 N N . ALA A 1 168 ? -11.127 -13.147 19.583 1.00 89.06 168 ALA A N 1
ATOM 1287 C CA . ALA A 1 168 ? -11.843 -12.701 20.774 1.00 89.06 168 ALA A CA 1
ATOM 1288 C C . ALA A 1 168 ? -12.347 -11.251 20.655 1.00 89.06 168 ALA A C 1
ATOM 1290 O O . ALA A 1 168 ? -13.296 -10.871 21.337 1.00 89.06 168 ALA A O 1
ATOM 1291 N N . LEU A 1 169 ? -11.746 -10.443 19.774 1.00 88.31 169 LEU A N 1
ATOM 1292 C CA . LEU A 1 169 ? -12.142 -9.054 19.568 1.00 88.31 169 LEU A CA 1
ATOM 1293 C C . LEU A 1 169 ? -13.240 -8.976 18.515 1.00 88.31 169 LEU A C 1
ATOM 1295 O O . LEU A 1 169 ? -12.980 -9.091 17.317 1.00 88.31 169 LEU A O 1
ATOM 1299 N N . ALA A 1 170 ? -14.476 -8.781 18.969 1.00 87.12 170 ALA A N 1
ATOM 1300 C CA . ALA A 1 170 ? -15.632 -8.664 18.095 1.00 87.12 170 ALA A CA 1
ATOM 1301 C C . ALA A 1 170 ? -15.598 -7.364 17.272 1.00 87.12 170 ALA A C 1
ATOM 1303 O O . ALA A 1 170 ? -15.347 -6.275 17.787 1.00 87.12 170 ALA A O 1
ATOM 1304 N N . SER A 1 171 ? -15.925 -7.479 15.986 1.00 84.25 171 SER A N 1
ATOM 1305 C CA . SER A 1 171 ? -16.088 -6.362 15.050 1.00 84.25 171 SER A CA 1
ATOM 1306 C C . SER A 1 171 ? -17.450 -6.439 14.350 1.00 84.25 171 SER A C 1
ATOM 1308 O O . SER A 1 171 ? -17.574 -6.530 13.126 1.00 84.25 171 SER A O 1
ATOM 1310 N N . GLY A 1 172 ? -18.520 -6.464 15.149 1.00 81.50 172 GLY A N 1
ATOM 1311 C CA . GLY A 1 172 ? -19.880 -6.664 14.651 1.00 81.50 172 GLY A CA 1
ATOM 1312 C C . GLY A 1 172 ? -20.189 -8.126 14.362 1.00 81.50 172 GLY A C 1
ATOM 1313 O O . GLY A 1 172 ? -20.240 -8.940 15.273 1.00 81.50 172 GLY A O 1
ATOM 1314 N N . ARG A 1 173 ? -20.400 -8.466 13.083 1.00 75.75 173 ARG A N 1
ATOM 1315 C CA . ARG A 1 173 ? -20.675 -9.851 12.640 1.00 75.75 173 ARG A CA 1
ATOM 1316 C C . ARG A 1 173 ? -19.415 -10.721 12.523 1.00 75.75 173 ARG A C 1
ATOM 1318 O O . ARG A 1 173 ? -19.487 -11.837 12.017 1.00 75.75 173 ARG A O 1
ATOM 1325 N N . GLY A 1 174 ? -18.260 -10.203 12.924 1.00 86.44 174 GLY A N 1
ATOM 1326 C CA . GLY A 1 174 ? -16.977 -10.877 12.792 1.00 86.44 174 GLY A CA 1
ATOM 1327 C C . GLY A 1 174 ? -16.029 -10.520 13.924 1.00 86.44 174 GLY A C 1
ATOM 1328 O O . GLY A 1 174 ? -16.449 -10.129 15.010 1.00 86.44 174 GLY A O 1
ATOM 1329 N N . TRP A 1 175 ? -14.743 -10.666 13.643 1.00 91.19 175 TRP A N 1
ATOM 1330 C CA . TRP A 1 175 ? -13.659 -10.427 14.583 1.00 91.19 175 TRP A CA 1
ATOM 1331 C C . TRP A 1 175 ? -12.553 -9.598 13.920 1.00 91.19 175 TRP A C 1
ATOM 1333 O O . TRP A 1 175 ? -12.581 -9.405 12.701 1.00 91.19 175 TRP A O 1
ATOM 1343 N N . VAL A 1 176 ? -11.636 -9.040 14.707 1.00 91.25 176 VAL A N 1
ATOM 1344 C CA . VAL A 1 176 ? -10.548 -8.172 14.223 1.00 91.25 176 VAL A CA 1
ATOM 1345 C C . VAL A 1 176 ? -9.528 -8.981 13.425 1.00 91.25 176 VAL A C 1
ATOM 1347 O O . VAL A 1 176 ? -8.854 -9.853 13.974 1.00 91.25 176 VAL A O 1
ATOM 1350 N N . LYS A 1 177 ? -9.393 -8.696 12.128 1.00 90.00 177 LYS A N 1
ATOM 1351 C CA . LYS A 1 177 ? -8.451 -9.391 11.244 1.00 90.00 177 LYS A CA 1
ATOM 1352 C C . LYS A 1 177 ? -7.183 -8.575 11.030 1.00 90.00 177 LYS A C 1
ATOM 1354 O O . LYS A 1 177 ? -7.195 -7.345 11.048 1.00 90.00 177 LYS A O 1
ATOM 1359 N N . ASN A 1 178 ? -6.094 -9.275 10.741 1.00 87.19 178 ASN A N 1
ATOM 1360 C CA . ASN A 1 178 ? -4.905 -8.656 10.176 1.00 87.19 178 ASN A CA 1
ATOM 1361 C C . ASN A 1 178 ? -5.256 -8.020 8.815 1.00 87.19 178 ASN A C 1
ATOM 1363 O O . ASN A 1 178 ? -5.880 -8.669 7.972 1.00 87.19 178 ASN A O 1
ATOM 1367 N N . GLY A 1 179 ? -4.860 -6.764 8.624 1.00 83.81 179 GLY A N 1
ATOM 1368 C CA . GLY A 1 179 ? -5.121 -5.955 7.437 1.00 83.81 179 GLY A CA 1
ATOM 1369 C C . GLY A 1 179 ? -6.458 -5.214 7.447 1.00 83.81 179 GLY A C 1
ATOM 1370 O O . GLY A 1 179 ? -6.792 -4.594 6.440 1.00 83.81 179 GLY A O 1
ATOM 1371 N N . ASP A 1 180 ? -7.237 -5.271 8.534 1.00 89.06 180 ASP A N 1
ATOM 1372 C CA . ASP A 1 180 ? -8.447 -4.455 8.638 1.00 89.06 180 ASP A CA 1
ATOM 1373 C C . ASP A 1 180 ? -8.094 -2.968 8.785 1.00 89.06 180 ASP A C 1
ATOM 1375 O O . ASP A 1 180 ? -7.270 -2.600 9.621 1.00 89.06 180 ASP A O 1
ATOM 1379 N N . ASP A 1 181 ? -8.774 -2.136 7.992 1.00 90.94 181 ASP A N 1
ATOM 1380 C CA . ASP A 1 181 ? -8.698 -0.676 8.037 1.00 90.94 181 ASP A CA 1
ATOM 1381 C C . ASP A 1 181 ? -9.739 -0.089 8.995 1.00 90.94 181 ASP A C 1
ATOM 1383 O O . ASP A 1 181 ? -10.927 -0.453 8.963 1.00 90.94 181 ASP A O 1
ATOM 1387 N N . TRP A 1 182 ? -9.302 0.882 9.791 1.00 94.88 182 TRP A N 1
ATOM 1388 C CA . TRP A 1 182 ? -10.087 1.499 10.847 1.00 94.88 182 TRP A CA 1
ATOM 1389 C C . TRP A 1 182 ? -9.873 3.009 10.924 1.00 94.88 182 TRP A C 1
ATOM 1391 O O . TRP A 1 182 ? -8.813 3.512 10.583 1.00 94.88 182 TRP A O 1
ATOM 1401 N N . ILE A 1 183 ? -10.872 3.716 11.439 1.00 96.31 183 ILE A N 1
ATOM 1402 C CA . ILE A 1 183 ? -10.784 5.101 11.894 1.00 96.31 183 ILE A CA 1
ATOM 1403 C C . ILE A 1 183 ? -10.878 5.083 13.417 1.00 96.31 183 ILE A C 1
ATOM 1405 O O . ILE A 1 183 ? -11.805 4.481 13.976 1.00 96.31 183 ILE A O 1
ATOM 1409 N N . VAL A 1 184 ? -9.933 5.739 14.082 1.00 97.56 184 VAL A N 1
ATOM 1410 C CA . VAL A 1 184 ? -9.954 5.935 15.531 1.00 97.56 184 VAL A CA 1
ATOM 1411 C C . VAL A 1 184 ? -11.047 6.938 15.881 1.00 97.56 184 VAL A C 1
ATOM 1413 O O . VAL A 1 184 ? -11.037 8.074 15.416 1.00 97.56 184 VAL A O 1
ATOM 1416 N N . HIS A 1 185 ? -11.993 6.525 16.716 1.00 97.00 185 HIS A N 1
ATOM 1417 C CA . HIS A 1 185 ? -13.115 7.362 17.143 1.00 97.00 185 HIS A CA 1
ATOM 1418 C C . HIS A 1 185 ? -13.020 7.817 18.593 1.00 97.00 185 HIS A C 1
ATOM 1420 O O . HIS A 1 185 ? -13.576 8.854 18.938 1.00 97.00 185 HIS A O 1
ATOM 1426 N N . GLY A 1 186 ? -12.341 7.048 19.436 1.00 96.56 186 GLY A N 1
ATOM 1427 C CA . GLY A 1 186 ? -12.168 7.388 20.836 1.00 96.56 186 GLY A CA 1
ATOM 1428 C C . GLY A 1 186 ? -10.986 6.646 21.425 1.00 96.56 186 GLY A C 1
ATOM 1429 O O . GLY A 1 186 ? -10.741 5.491 21.084 1.00 96.56 186 GLY A O 1
ATOM 1430 N N . ILE A 1 187 ? -10.279 7.321 22.315 1.00 96.69 187 ILE A N 1
ATOM 1431 C CA . ILE A 1 187 ? -9.239 6.746 23.156 1.00 96.69 187 ILE A CA 1
ATOM 1432 C C . ILE A 1 187 ? -9.750 6.832 24.592 1.00 96.69 187 ILE A C 1
ATOM 1434 O O . ILE A 1 187 ? -10.266 7.875 24.991 1.00 96.69 187 ILE A O 1
ATOM 1438 N N . ARG A 1 188 ? -9.676 5.729 25.334 1.00 95.31 188 ARG A N 1
ATOM 1439 C CA . ARG A 1 188 ? -10.104 5.656 26.735 1.00 95.31 188 ARG A CA 1
ATOM 1440 C C . ARG A 1 188 ? -8.917 5.810 27.682 1.00 95.31 188 ARG A C 1
ATOM 1442 O O . ARG A 1 188 ? -7.776 5.580 27.291 1.00 95.31 188 ARG A O 1
ATOM 1449 N N . ASP A 1 189 ? -9.214 6.117 28.942 1.00 92.69 189 ASP A N 1
ATOM 1450 C CA . ASP A 1 189 ? -8.212 6.303 30.002 1.00 92.69 189 ASP A CA 1
ATOM 1451 C C . ASP A 1 189 ? -7.374 5.041 30.271 1.00 92.69 189 ASP A C 1
ATOM 1453 O O . ASP A 1 189 ? -6.224 5.134 30.687 1.00 92.69 189 ASP A O 1
ATOM 1457 N N . ASP A 1 190 ? -7.933 3.856 30.001 1.00 92.69 190 ASP A N 1
ATOM 1458 C CA . ASP A 1 190 ? -7.238 2.566 30.115 1.00 92.69 190 ASP A CA 1
ATOM 1459 C C . ASP A 1 190 ? -6.325 2.252 28.913 1.00 92.69 190 ASP A C 1
ATOM 1461 O O . ASP A 1 190 ? -5.744 1.171 28.848 1.00 92.69 190 ASP A O 1
ATOM 1465 N N . GLY A 1 191 ? -6.215 3.173 27.949 1.00 92.81 191 GLY A N 1
ATOM 1466 C CA . GLY A 1 191 ? -5.442 3.014 26.718 1.00 92.81 191 GLY A CA 1
ATOM 1467 C C . GLY A 1 191 ? -6.157 2.219 25.622 1.00 92.81 191 GLY A C 1
ATOM 1468 O O . GLY A 1 191 ? -5.613 2.068 24.528 1.00 92.81 191 GLY A O 1
ATOM 1469 N N . SER A 1 192 ? -7.369 1.710 25.869 1.00 95.88 192 SER A N 1
ATOM 1470 C CA . SER A 1 192 ? -8.140 1.026 24.833 1.00 95.88 192 SER A CA 1
ATOM 1471 C C . SER A 1 192 ? -8.696 2.013 23.807 1.00 95.88 192 SER A C 1
ATOM 1473 O O . SER A 1 192 ? -9.065 3.153 24.111 1.00 95.88 192 SER A O 1
ATOM 1475 N N . VAL A 1 193 ? -8.770 1.563 22.558 1.00 97.44 193 VAL A N 1
ATOM 1476 C CA . VAL A 1 193 ? -9.123 2.405 21.418 1.00 97.44 193 VAL A CA 1
ATOM 1477 C C . VAL A 1 193 ? -10.415 1.915 20.787 1.00 97.44 193 VAL A C 1
ATOM 1479 O O . VAL A 1 193 ? -10.538 0.769 20.349 1.00 97.44 193 VAL A O 1
ATOM 1482 N N . GLN A 1 194 ? -11.402 2.802 20.718 1.00 97.06 194 GLN A N 1
ATOM 1483 C CA . GLN A 1 194 ? -12.629 2.569 19.979 1.00 97.06 194 GLN A CA 1
ATOM 1484 C C . GLN A 1 194 ? -12.416 2.935 18.511 1.00 97.06 194 GLN A C 1
ATOM 1486 O O . GLN A 1 194 ? -12.095 4.075 18.169 1.00 97.06 194 GLN A O 1
ATOM 1491 N N . VAL A 1 195 ? -12.650 1.963 17.638 1.00 96.88 195 VAL A N 1
ATOM 1492 C CA . VAL A 1 195 ? -12.417 2.083 16.204 1.00 96.88 195 VAL A CA 1
ATOM 1493 C C . VAL A 1 195 ? -13.649 1.706 15.391 1.00 96.88 195 VAL A C 1
ATOM 1495 O O . VAL A 1 195 ? -14.497 0.926 15.831 1.00 96.88 195 VAL A O 1
ATOM 1498 N N . LYS A 1 196 ? -13.753 2.239 14.174 1.00 95.25 196 LYS A N 1
ATOM 1499 C CA . LYS A 1 196 ? -14.833 1.928 13.226 1.00 95.25 196 LYS A CA 1
ATOM 1500 C C . LYS A 1 196 ? -14.273 1.786 11.822 1.00 95.25 196 LYS A C 1
ATOM 1502 O O . LYS A 1 196 ? -13.311 2.454 11.470 1.00 95.25 196 LYS A O 1
ATOM 1507 N N . ARG A 1 197 ? -14.871 0.935 10.992 1.00 91.94 197 ARG A N 1
ATOM 1508 C CA . ARG A 1 197 ? -14.431 0.805 9.596 1.00 91.94 197 ARG A CA 1
ATOM 1509 C C . ARG A 1 197 ? -14.753 2.084 8.804 1.00 91.94 197 ARG A C 1
ATOM 1511 O O . ARG A 1 197 ? -15.838 2.637 9.009 1.00 91.94 197 ARG A O 1
ATOM 1518 N N . PRO A 1 198 ? -13.909 2.495 7.837 1.00 88.00 198 PRO A N 1
ATOM 1519 C CA . PRO A 1 198 ? -14.166 3.669 6.994 1.00 88.00 198 PRO A CA 1
ATOM 1520 C C . PRO A 1 198 ? -15.501 3.614 6.241 1.00 88.00 198 PRO A C 1
ATOM 1522 O O . PRO A 1 198 ? -16.200 4.613 6.120 1.00 88.00 198 PRO A O 1
ATOM 1525 N N . ARG A 1 199 ? -15.906 2.418 5.794 1.00 84.56 199 ARG A N 1
ATOM 1526 C CA . ARG A 1 199 ? -17.185 2.182 5.095 1.00 84.56 199 ARG A CA 1
ATOM 1527 C C . ARG A 1 199 ? -18.402 2.125 6.031 1.00 84.56 199 ARG A C 1
ATOM 1529 O O . ARG A 1 199 ? -19.495 1.770 5.600 1.00 84.56 199 ARG A O 1
ATOM 1536 N N . GLY A 1 200 ? -18.218 2.430 7.313 1.00 83.75 200 GLY A N 1
ATOM 1537 C CA . GLY A 1 200 ? -19.233 2.276 8.345 1.00 83.75 200 GLY A CA 1
ATOM 1538 C C . GLY A 1 200 ? -19.313 0.855 8.910 1.00 83.75 200 GLY A C 1
ATOM 1539 O O . GLY A 1 200 ? -18.555 -0.043 8.545 1.00 83.75 200 GLY A O 1
ATOM 1540 N N . GLY A 1 201 ? -20.230 0.666 9.856 1.00 85.44 201 GLY A N 1
ATOM 1541 C CA . GLY A 1 201 ? -20.367 -0.567 10.632 1.00 85.44 201 GLY A CA 1
ATOM 1542 C C . GLY A 1 201 ? -20.348 -0.312 12.141 1.00 85.44 201 GLY A C 1
ATOM 1543 O O . GLY A 1 201 ? -20.284 0.841 12.567 1.00 85.44 201 GLY A O 1
ATOM 1544 N N . PRO A 1 202 ? -20.446 -1.366 12.962 1.00 90.62 202 PRO A N 1
ATOM 1545 C CA . PRO A 1 202 ? -20.366 -1.231 14.409 1.00 90.62 202 PRO A CA 1
ATOM 1546 C C . PRO A 1 202 ? -18.948 -0.870 14.855 1.00 90.62 202 PRO A C 1
ATOM 1548 O O . PRO A 1 202 ? -17.970 -1.127 14.150 1.00 90.62 202 PRO A O 1
ATOM 1551 N N . PHE A 1 203 ? -18.855 -0.293 16.050 1.00 93.00 203 PHE A N 1
ATOM 1552 C CA . PHE A 1 203 ? -17.578 -0.064 16.707 1.00 93.00 203 PHE A CA 1
ATOM 1553 C C . PHE A 1 203 ? -16.929 -1.384 17.127 1.00 93.00 203 PHE A C 1
ATOM 1555 O O . PHE A 1 203 ? -17.616 -2.311 17.562 1.00 93.00 203 PHE A O 1
ATOM 1562 N N . ALA A 1 204 ? -15.605 -1.434 17.041 1.00 94.56 204 ALA A N 1
ATOM 1563 C CA . ALA A 1 204 ? -14.776 -2.408 17.734 1.00 94.56 204 ALA A CA 1
ATOM 1564 C C . ALA A 1 204 ? -13.981 -1.684 18.829 1.00 94.56 204 ALA A C 1
ATOM 1566 O O . ALA A 1 204 ? -13.657 -0.504 18.692 1.00 94.56 204 ALA A O 1
ATOM 1567 N N . THR A 1 205 ? -13.691 -2.383 19.924 1.00 96.19 205 THR A N 1
ATOM 1568 C CA . THR A 1 205 ? -12.791 -1.879 20.970 1.00 96.19 205 THR A CA 1
ATOM 1569 C C . THR A 1 205 ? -11.511 -2.696 20.909 1.00 96.19 205 THR A C 1
ATOM 1571 O O . THR A 1 205 ? -11.566 -3.918 21.041 1.00 96.19 205 THR A O 1
ATOM 1574 N N . LEU A 1 206 ? -10.384 -2.029 20.683 1.00 96.69 206 LEU A N 1
ATOM 1575 C CA . LEU A 1 206 ? -9.055 -2.623 20.705 1.00 96.69 206 LEU A CA 1
ATOM 1576 C C . LEU A 1 206 ? -8.441 -2.387 22.094 1.00 96.69 206 LEU A C 1
ATOM 1578 O O . LEU A 1 206 ? -8.325 -1.230 22.498 1.00 96.69 206 LEU A O 1
ATOM 1582 N N . PRO A 1 207 ? -8.091 -3.443 22.845 1.00 96.25 207 PRO A N 1
ATOM 1583 C CA . PRO A 1 207 ? -7.386 -3.327 24.121 1.00 96.25 207 PRO A CA 1
ATOM 1584 C C . PRO A 1 207 ? -6.030 -2.622 23.990 1.00 96.25 207 PRO A C 1
ATOM 1586 O O . PRO A 1 207 ? -5.434 -2.637 22.916 1.00 96.25 207 PRO A O 1
ATOM 1589 N N . ALA A 1 208 ? -5.544 -2.016 25.075 1.00 95.06 208 ALA A N 1
ATOM 1590 C CA . ALA A 1 208 ? -4.326 -1.202 25.064 1.00 95.06 208 ALA A CA 1
ATOM 1591 C C . ALA A 1 208 ? -3.068 -1.981 24.640 1.00 95.06 208 ALA A C 1
ATOM 1593 O O . ALA A 1 208 ? -2.294 -1.486 23.827 1.00 95.06 208 ALA A O 1
ATOM 1594 N N . ASP A 1 209 ? -2.907 -3.212 25.129 1.00 93.81 209 ASP A N 1
ATOM 1595 C CA . ASP A 1 209 ? -1.821 -4.135 24.766 1.00 93.81 209 ASP A CA 1
ATOM 1596 C C . ASP A 1 209 ? -1.840 -4.464 23.266 1.00 93.81 209 ASP A C 1
ATOM 1598 O O . ASP A 1 209 ? -0.830 -4.375 22.564 1.00 93.81 209 ASP A O 1
ATOM 1602 N N . TYR A 1 210 ? -3.030 -4.755 22.745 1.00 94.94 210 TYR A N 1
ATOM 1603 C CA . TYR A 1 210 ? -3.231 -4.998 21.326 1.00 94.94 210 TYR A CA 1
ATOM 1604 C C . TYR A 1 210 ? -2.932 -3.749 20.488 1.00 94.94 210 TYR A C 1
ATOM 1606 O O . TYR A 1 210 ? -2.356 -3.850 19.405 1.00 94.94 210 TYR A O 1
ATOM 1614 N N . VAL A 1 211 ? -3.325 -2.567 20.968 1.00 95.19 211 VAL A N 1
ATOM 1615 C CA . VAL A 1 211 ? -3.051 -1.295 20.295 1.00 95.19 211 VAL A CA 1
ATOM 1616 C C . VAL A 1 211 ? -1.552 -1.043 20.231 1.00 95.19 211 VAL A C 1
ATOM 1618 O O . VAL A 1 211 ? -1.043 -0.810 19.141 1.00 95.19 211 VAL A O 1
ATOM 1621 N N . SER A 1 212 ? -0.834 -1.157 21.348 1.00 92.00 212 SER A N 1
ATOM 1622 C CA . SER A 1 212 ? 0.599 -0.863 21.384 1.00 92.00 212 SER A CA 1
ATOM 1623 C C . SER A 1 212 ? 1.426 -1.759 20.463 1.00 92.00 212 SER A C 1
ATOM 1625 O O . SER A 1 212 ? 2.389 -1.278 19.873 1.00 92.00 212 SER A O 1
ATOM 1627 N N . GLU A 1 213 ? 1.058 -3.035 20.311 1.00 90.19 213 GLU A N 1
ATOM 1628 C CA . GLU A 1 213 ? 1.876 -4.019 19.586 1.00 90.19 213 GLU A CA 1
ATOM 1629 C C . GLU A 1 213 ? 1.380 -4.349 18.172 1.00 90.19 213 GLU A C 1
ATOM 1631 O O . GLU A 1 213 ? 2.142 -4.842 17.331 1.00 90.19 213 GLU A O 1
ATOM 1636 N N . HIS A 1 214 ? 0.087 -4.168 17.900 1.00 92.75 214 HIS A N 1
ATOM 1637 C CA . HIS A 1 214 ? -0.560 -4.720 16.707 1.00 92.75 214 HIS A CA 1
ATOM 1638 C C . HIS A 1 214 ? -1.408 -3.707 15.942 1.00 92.75 214 HIS A C 1
ATOM 1640 O O . HIS A 1 214 ? -2.189 -4.104 15.071 1.00 92.75 214 HIS A O 1
ATOM 1646 N N . VAL A 1 215 ? -1.245 -2.417 16.221 1.00 93.88 215 VAL A N 1
ATOM 1647 C CA . VAL A 1 215 ? -1.838 -1.323 15.449 1.00 93.88 215 VAL A CA 1
ATOM 1648 C C . VAL A 1 215 ? -0.724 -0.465 14.861 1.00 93.88 215 VAL A C 1
ATOM 1650 O O . VAL A 1 215 ? 0.310 -0.271 15.482 1.00 93.88 215 VAL A O 1
ATOM 1653 N N . GLU A 1 216 ? -0.935 0.022 13.644 1.00 92.56 216 GLU A N 1
ATOM 1654 C CA . GLU A 1 216 ? -0.063 0.974 12.949 1.00 92.56 216 GLU A CA 1
ATOM 1655 C C . GLU A 1 216 ? -0.914 2.005 12.198 1.00 92.56 216 GLU A C 1
ATOM 1657 O O . GLU A 1 216 ? -2.093 1.758 11.925 1.00 92.56 216 GLU A O 1
ATOM 1662 N N . LEU A 1 217 ? -0.315 3.132 11.801 1.00 94.19 217 LEU A N 1
ATOM 1663 C CA . LEU A 1 217 ? -0.949 4.072 10.874 1.00 94.19 217 LEU A CA 1
ATOM 1664 C C . LEU A 1 217 ? -1.229 3.427 9.507 1.00 94.19 217 LEU A C 1
ATOM 1666 O O . LEU A 1 217 ? -0.465 2.606 9.000 1.00 94.19 217 LEU A O 1
ATOM 1670 N N . GLY A 1 218 ? -2.356 3.817 8.913 1.00 92.25 218 GLY A N 1
ATOM 1671 C CA . GLY A 1 218 ? -2.892 3.230 7.687 1.00 92.25 218 GLY A CA 1
ATOM 1672 C C . GLY A 1 218 ? -2.780 4.093 6.431 1.00 92.25 218 GLY A C 1
ATOM 1673 O O . GLY A 1 218 ? -3.350 3.702 5.412 1.00 92.25 218 GLY A O 1
ATOM 1674 N N . TYR A 1 219 ? -2.102 5.246 6.476 1.00 95.00 219 TYR A N 1
ATOM 1675 C CA . TYR A 1 219 ? -1.998 6.169 5.332 1.00 95.00 219 TYR A CA 1
ATOM 1676 C C . TYR A 1 219 ? -1.038 5.654 4.254 1.00 95.00 219 TYR A C 1
ATOM 1678 O O . TYR A 1 219 ? -1.332 5.723 3.058 1.00 95.00 219 TYR A O 1
ATOM 1686 N N . ALA A 1 220 ? 0.088 5.095 4.694 1.00 95.56 220 ALA A N 1
ATOM 1687 C CA . ALA A 1 220 ? 1.083 4.432 3.871 1.00 95.56 220 ALA A CA 1
ATOM 1688 C C . ALA A 1 220 ? 1.318 3.001 4.358 1.00 95.56 220 ALA A C 1
ATOM 1690 O O . ALA A 1 220 ? 1.176 2.688 5.544 1.00 95.56 220 ALA A O 1
ATOM 1691 N N . THR A 1 221 ? 1.698 2.105 3.450 1.00 93.06 221 THR A N 1
ATOM 1692 C CA . THR A 1 221 ? 2.005 0.720 3.812 1.00 93.06 221 THR A CA 1
ATOM 1693 C C . THR A 1 221 ? 3.074 0.114 2.914 1.00 93.06 221 THR A C 1
ATOM 1695 O O . THR A 1 221 ? 3.304 0.573 1.797 1.00 93.06 221 THR A O 1
ATOM 1698 N N . THR A 1 222 ? 3.731 -0.943 3.390 1.00 91.75 222 THR A N 1
ATOM 1699 C CA . THR A 1 222 ? 4.723 -1.636 2.567 1.00 91.75 222 THR A CA 1
ATOM 1700 C C . THR A 1 222 ? 4.040 -2.486 1.502 1.00 91.75 222 THR A C 1
ATOM 1702 O O . THR A 1 222 ? 2.927 -2.982 1.711 1.00 91.75 222 THR A O 1
ATOM 1705 N N . ALA A 1 223 ? 4.727 -2.750 0.389 1.00 87.81 223 ALA A N 1
ATOM 1706 C CA . ALA A 1 223 ? 4.239 -3.658 -0.652 1.00 87.81 223 ALA A CA 1
ATOM 1707 C C . ALA A 1 223 ? 3.722 -4.987 -0.063 1.00 87.81 223 ALA A C 1
ATOM 1709 O O . ALA A 1 223 ? 2.617 -5.425 -0.373 1.00 87.81 223 ALA A O 1
ATOM 1710 N N . HIS A 1 224 ? 4.466 -5.590 0.871 1.00 80.44 224 HIS A N 1
ATOM 1711 C CA . HIS A 1 224 ? 4.083 -6.852 1.519 1.00 80.44 224 HIS A CA 1
ATOM 1712 C C . HIS A 1 224 ? 2.741 -6.779 2.249 1.00 80.44 224 HIS A C 1
ATOM 1714 O O . HIS A 1 224 ? 1.946 -7.715 2.198 1.00 80.44 224 HIS A O 1
ATOM 1720 N N . ARG A 1 225 ? 2.464 -5.653 2.908 1.00 80.94 225 ARG A N 1
ATOM 1721 C CA . ARG A 1 225 ? 1.234 -5.439 3.681 1.00 80.94 225 ARG A CA 1
ATOM 1722 C C . ARG A 1 225 ? 0.066 -4.993 2.802 1.00 80.94 225 ARG A C 1
ATOM 1724 O O . ARG A 1 225 ? -1.090 -5.181 3.168 1.00 80.94 225 ARG A O 1
ATOM 1731 N N . ALA A 1 226 ? 0.351 -4.445 1.624 1.00 82.06 226 ALA A N 1
ATOM 1732 C CA . ALA A 1 226 ? -0.656 -4.071 0.640 1.00 82.06 226 ALA A CA 1
ATOM 1733 C C . ALA A 1 226 ? -1.278 -5.275 -0.086 1.00 82.06 226 ALA A C 1
ATOM 1735 O O . ALA A 1 226 ? -2.273 -5.126 -0.803 1.00 82.06 226 ALA A O 1
ATOM 1736 N N . GLN A 1 227 ? -0.708 -6.474 0.050 1.00 80.00 227 GLN A N 1
ATOM 1737 C CA . GLN A 1 227 ? -1.167 -7.633 -0.701 1.00 80.00 227 GLN A CA 1
ATOM 1738 C C . GLN A 1 227 ? -2.629 -7.976 -0.378 1.00 80.00 227 GLN A C 1
ATOM 1740 O O . GLN A 1 227 ? -3.034 -8.111 0.771 1.00 80.00 227 GLN A O 1
ATOM 1745 N N . GLY A 1 228 ? -3.439 -8.103 -1.430 1.00 75.56 228 GLY A N 1
ATOM 1746 C CA . GLY A 1 228 ? -4.879 -8.349 -1.308 1.00 75.56 228 GLY A CA 1
ATOM 1747 C C . GLY A 1 228 ? -5.718 -7.105 -0.992 1.00 75.56 228 GLY A C 1
ATOM 1748 O O . GLY A 1 228 ? -6.943 -7.191 -1.043 1.00 75.56 228 GLY A O 1
ATOM 1749 N N . ARG A 1 229 ? -5.099 -5.942 -0.745 1.00 79.81 229 ARG A N 1
ATOM 1750 C CA . ARG A 1 229 ? -5.805 -4.657 -0.646 1.00 79.81 229 ARG A CA 1
ATOM 1751 C C . ARG A 1 229 ? -6.066 -4.092 -2.040 1.00 79.81 229 ARG A C 1
ATOM 1753 O O . ARG A 1 229 ? -5.310 -4.332 -2.987 1.00 79.81 229 ARG A O 1
ATOM 1760 N N . THR A 1 230 ? -7.177 -3.380 -2.172 1.00 84.06 230 THR A N 1
ATOM 1761 C CA . THR A 1 230 ? -7.584 -2.695 -3.401 1.00 84.06 230 THR A CA 1
ATOM 1762 C C . THR A 1 230 ? -8.225 -1.369 -3.021 1.00 84.06 230 THR A C 1
ATOM 1764 O O . THR A 1 230 ? -9.132 -1.345 -2.186 1.00 84.06 230 THR A O 1
ATOM 1767 N N . VAL A 1 231 ? -7.741 -0.299 -3.639 1.00 90.50 231 VAL A N 1
ATOM 1768 C CA . VAL A 1 231 ? -8.147 1.098 -3.428 1.00 90.50 231 VAL A CA 1
ATOM 1769 C C . VAL A 1 231 ? -8.480 1.737 -4.775 1.00 90.50 231 VAL A C 1
ATOM 1771 O O . VAL A 1 231 ? -8.283 1.110 -5.817 1.00 90.50 231 VAL A O 1
ATOM 1774 N N . ASP A 1 232 ? -9.006 2.955 -4.785 1.00 94.12 232 ASP A N 1
ATOM 1775 C CA . ASP A 1 232 ? -9.301 3.656 -6.036 1.00 94.12 232 ASP A CA 1
ATOM 1776 C C . ASP A 1 232 ? -7.998 4.103 -6.708 1.00 94.12 232 ASP A C 1
ATOM 1778 O O . ASP A 1 232 ? -7.782 3.786 -7.879 1.00 94.12 232 ASP A O 1
ATOM 1782 N N . THR A 1 233 ? -7.081 4.714 -5.952 1.00 96.69 233 THR A N 1
ATOM 1783 C CA . THR A 1 233 ? -5.790 5.209 -6.461 1.00 96.69 233 THR A CA 1
ATOM 1784 C C . THR A 1 233 ? -4.610 4.709 -5.629 1.00 96.69 233 THR A C 1
ATOM 1786 O O . THR A 1 233 ? -4.708 4.550 -4.410 1.00 96.69 233 THR A O 1
ATOM 1789 N N . ALA A 1 234 ? -3.485 4.424 -6.283 1.00 96.56 234 ALA A N 1
ATOM 1790 C CA . ALA A 1 234 ? -2.267 3.956 -5.631 1.00 96.56 234 ALA A CA 1
ATOM 1791 C C . ALA A 1 234 ? -1.043 4.752 -6.093 1.00 96.56 234 ALA A C 1
ATOM 1793 O O . ALA A 1 234 ? -0.847 4.955 -7.292 1.00 96.56 234 ALA A O 1
ATOM 1794 N N . HIS A 1 235 ? -0.207 5.140 -5.130 1.00 98.38 235 HIS A N 1
ATOM 1795 C CA . HIS A 1 235 ? 0.980 5.972 -5.332 1.00 98.38 235 HIS A CA 1
ATOM 1796 C C . HIS A 1 235 ? 2.200 5.250 -4.765 1.00 98.38 235 HIS A C 1
ATOM 1798 O O . HIS A 1 235 ? 2.284 5.043 -3.554 1.00 98.38 235 HIS A O 1
ATOM 1804 N N . ALA A 1 236 ? 3.105 4.797 -5.632 1.00 97.94 236 ALA A N 1
ATOM 1805 C CA . ALA A 1 236 ? 4.214 3.925 -5.261 1.00 97.94 236 ALA A CA 1
ATOM 1806 C C . ALA A 1 236 ? 5.563 4.637 -5.382 1.00 97.94 236 ALA A C 1
ATOM 1808 O O . ALA A 1 236 ? 5.951 5.040 -6.476 1.00 97.94 236 ALA A O 1
ATOM 1809 N N . TYR A 1 237 ? 6.297 4.724 -4.276 1.00 98.19 237 TYR A N 1
ATOM 1810 C CA . TYR A 1 237 ? 7.701 5.114 -4.286 1.00 98.19 237 TYR A CA 1
ATOM 1811 C C . TYR A 1 237 ? 8.566 3.952 -4.784 1.00 98.19 237 TYR A C 1
ATOM 1813 O O . TYR A 1 237 ? 8.432 2.814 -4.317 1.00 98.19 237 TYR A O 1
ATOM 1821 N N . VAL A 1 238 ? 9.459 4.246 -5.725 1.00 96.56 238 VAL A N 1
ATOM 1822 C CA . VAL A 1 238 ? 10.368 3.287 -6.352 1.00 96.56 238 VAL A CA 1
ATOM 1823 C C . VAL A 1 238 ? 11.787 3.833 -6.281 1.00 96.56 238 VAL A C 1
ATOM 1825 O O . VAL A 1 238 ? 12.048 4.959 -6.677 1.00 96.56 238 VAL A O 1
ATOM 1828 N N . SER A 1 239 ? 12.715 3.011 -5.810 1.00 93.00 239 SER A N 1
ATOM 1829 C CA . SER A 1 239 ? 14.150 3.312 -5.782 1.00 93.00 239 SER A CA 1
ATOM 1830 C C . SER A 1 239 ? 14.952 2.179 -6.417 1.00 93.00 239 SER A C 1
ATOM 1832 O O . SER A 1 239 ? 14.413 1.095 -6.655 1.00 93.00 239 SER A O 1
ATOM 1834 N N . ALA A 1 240 ? 16.257 2.380 -6.610 1.00 88.81 240 ALA A N 1
ATOM 1835 C CA . ALA A 1 240 ? 17.168 1.346 -7.110 1.00 88.81 240 ALA A CA 1
ATOM 1836 C C . ALA A 1 240 ? 17.195 0.061 -6.251 1.00 88.81 240 ALA A C 1
ATOM 1838 O O . ALA A 1 240 ? 17.523 -1.009 -6.753 1.00 88.81 240 ALA A O 1
ATOM 1839 N N . ALA A 1 241 ? 16.816 0.140 -4.969 1.00 87.88 241 ALA A N 1
ATOM 1840 C CA . ALA A 1 241 ? 16.712 -1.023 -4.081 1.00 87.88 241 ALA A CA 1
ATOM 1841 C C . ALA A 1 241 ? 15.387 -1.796 -4.234 1.00 87.88 241 ALA A C 1
ATOM 1843 O O . ALA A 1 241 ? 15.203 -2.857 -3.633 1.00 87.88 241 ALA A O 1
ATOM 1844 N N . THR A 1 242 ? 14.432 -1.262 -4.999 1.00 91.00 242 THR A N 1
ATOM 1845 C CA . THR A 1 242 ? 13.144 -1.919 -5.231 1.00 91.00 242 THR A CA 1
ATOM 1846 C C . THR A 1 242 ? 13.339 -3.141 -6.125 1.00 91.00 242 THR A C 1
ATOM 1848 O O . THR A 1 242 ? 14.118 -3.127 -7.070 1.00 91.00 242 THR A O 1
ATOM 1851 N N . GLN A 1 243 ? 12.609 -4.213 -5.833 1.00 91.19 243 GLN A N 1
ATOM 1852 C CA . GLN A 1 243 ? 12.619 -5.444 -6.626 1.00 91.19 243 GLN A CA 1
ATOM 1853 C C . GLN A 1 243 ? 11.318 -5.578 -7.426 1.00 91.19 243 GLN A C 1
ATOM 1855 O O . GLN A 1 243 ? 10.308 -4.932 -7.110 1.00 91.19 243 GLN A O 1
ATOM 1860 N N . ARG A 1 244 ? 11.311 -6.459 -8.430 1.00 91.94 244 ARG A N 1
ATOM 1861 C CA . ARG A 1 244 ? 10.161 -6.675 -9.318 1.00 91.94 244 ARG A CA 1
ATOM 1862 C C . 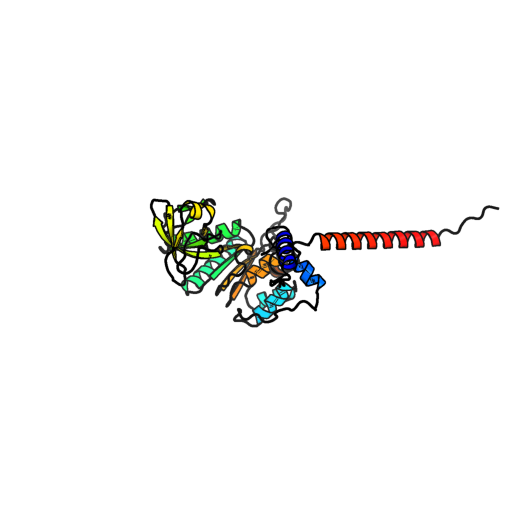ARG A 1 244 ? 8.893 -7.053 -8.562 1.00 91.94 244 ARG A C 1
ATOM 1864 O O . ARG A 1 244 ? 7.835 -6.507 -8.853 1.00 91.94 244 ARG A O 1
ATOM 1871 N N . GLU A 1 245 ? 8.956 -7.986 -7.616 1.00 89.38 245 GLU A N 1
ATOM 1872 C CA . GLU A 1 245 ? 7.763 -8.497 -6.931 1.00 89.38 245 GLU A CA 1
ATOM 1873 C C . GLU A 1 245 ? 7.091 -7.427 -6.039 1.00 89.38 245 GLU A C 1
ATOM 1875 O O . GLU A 1 245 ? 5.869 -7.263 -6.140 1.00 89.38 245 GLU A O 1
ATOM 1880 N N . PRO A 1 246 ? 7.829 -6.643 -5.218 1.00 90.81 246 PRO A N 1
ATOM 1881 C CA . PRO A 1 246 ? 7.290 -5.439 -4.588 1.00 90.81 246 PRO A CA 1
ATOM 1882 C C . PRO A 1 246 ? 6.703 -4.442 -5.592 1.00 90.81 246 PRO A C 1
ATOM 1884 O O . PRO A 1 246 ? 5.571 -4.005 -5.390 1.00 90.81 246 PRO A O 1
ATOM 1887 N N . LEU A 1 247 ? 7.418 -4.114 -6.678 1.00 93.62 247 LEU A N 1
ATOM 1888 C CA . LEU A 1 247 ? 6.934 -3.181 -7.703 1.00 93.62 247 LEU A CA 1
ATOM 1889 C C . LEU A 1 247 ? 5.610 -3.663 -8.306 1.00 93.62 247 LEU A C 1
ATOM 1891 O O . LEU A 1 247 ? 4.639 -2.913 -8.343 1.00 93.62 247 LEU A O 1
ATOM 1895 N N . TYR A 1 248 ? 5.537 -4.933 -8.702 1.00 92.62 248 TYR A N 1
ATOM 1896 C CA . TYR A 1 248 ? 4.328 -5.566 -9.219 1.00 92.62 248 TYR A CA 1
ATOM 1897 C C . TYR A 1 248 ? 3.163 -5.463 -8.242 1.00 92.62 248 TYR A C 1
ATOM 1899 O O . TYR A 1 248 ? 2.033 -5.142 -8.620 1.00 92.62 248 TYR A O 1
ATOM 1907 N N . VAL A 1 249 ? 3.422 -5.699 -6.959 1.00 90.75 249 VAL A N 1
ATOM 1908 C CA . VAL A 1 249 ? 2.398 -5.549 -5.937 1.00 90.75 249 VAL A CA 1
ATOM 1909 C C . VAL A 1 249 ? 1.953 -4.094 -5.831 1.00 90.75 249 VAL A C 1
ATOM 1911 O O . VAL A 1 249 ? 0.748 -3.871 -5.841 1.00 90.75 249 VAL A O 1
ATOM 1914 N N . MET A 1 250 ? 2.860 -3.123 -5.766 1.00 93.75 250 MET A N 1
ATOM 1915 C CA . MET A 1 250 ? 2.504 -1.712 -5.581 1.00 93.75 250 MET A CA 1
ATOM 1916 C C . MET A 1 250 ? 1.787 -1.112 -6.796 1.00 93.75 250 MET A C 1
ATOM 1918 O O . MET A 1 250 ? 0.764 -0.453 -6.633 1.00 93.75 250 MET A O 1
ATOM 1922 N N . ALA A 1 251 ? 2.242 -1.434 -8.007 1.00 93.25 251 ALA A N 1
ATOM 1923 C CA . ALA A 1 251 ? 1.725 -0.916 -9.275 1.00 93.25 251 ALA A CA 1
ATOM 1924 C C . ALA A 1 251 ? 0.336 -1.464 -9.663 1.00 93.25 251 ALA A C 1
ATOM 1926 O O . ALA A 1 251 ? -0.139 -1.225 -10.772 1.00 93.25 251 ALA A O 1
ATOM 1927 N N . THR A 1 252 ? -0.294 -2.250 -8.782 1.00 90.50 252 THR A N 1
ATOM 1928 C CA . THR A 1 252 ? -1.535 -2.980 -9.070 1.00 90.50 252 THR A CA 1
ATOM 1929 C C . THR A 1 252 ? -2.597 -2.875 -7.970 1.00 90.50 252 THR A C 1
ATOM 1931 O O . THR A 1 252 ? -3.556 -3.660 -7.962 1.00 90.50 252 THR A O 1
ATOM 1934 N N . ARG A 1 253 ? -2.440 -1.940 -7.019 1.00 90.88 253 ARG A N 1
ATOM 1935 C CA . ARG A 1 253 ? -3.379 -1.747 -5.894 1.00 90.88 253 ARG A CA 1
ATOM 1936 C C . ARG A 1 253 ? -4.555 -0.835 -6.230 1.00 90.88 253 ARG A C 1
ATOM 1938 O O . ARG A 1 253 ? -5.634 -1.044 -5.670 1.00 90.88 253 ARG A O 1
ATOM 1945 N N . GLY A 1 254 ? -4.353 0.137 -7.113 1.00 91.88 254 GLY A N 1
ATOM 1946 C CA . GLY A 1 254 ? -5.362 1.093 -7.553 1.00 91.88 254 GLY A CA 1
ATOM 1947 C C . GLY A 1 254 ? -6.252 0.516 -8.649 1.00 91.88 254 GLY A C 1
ATOM 1948 O O . GLY A 1 254 ? -5.774 -0.142 -9.575 1.00 91.88 254 GLY A O 1
ATOM 1949 N N . ARG A 1 255 ? -7.561 0.746 -8.541 1.00 91.94 255 ARG A N 1
ATOM 1950 C CA . ARG A 1 255 ? -8.556 0.378 -9.563 1.00 91.94 255 ARG A CA 1
ATOM 1951 C C . ARG A 1 255 ? -8.618 1.396 -10.693 1.00 91.94 255 ARG A C 1
ATOM 1953 O O . ARG A 1 255 ? -8.909 1.019 -11.826 1.00 91.94 255 ARG A O 1
ATOM 1960 N N . GLU A 1 256 ? -8.424 2.667 -10.368 1.00 92.62 256 GLU A N 1
ATOM 1961 C CA . GLU A 1 256 ? -8.517 3.791 -11.299 1.00 92.62 256 GLU A CA 1
ATOM 1962 C C . GLU A 1 256 ? -7.137 4.244 -11.764 1.00 92.62 256 GLU A C 1
ATOM 1964 O O . GLU A 1 256 ? -6.958 4.540 -12.943 1.00 92.62 256 GLU A O 1
ATOM 1969 N N . THR A 1 257 ? -6.166 4.313 -10.853 1.00 94.31 257 THR A N 1
ATOM 1970 C CA . THR A 1 257 ? -4.827 4.815 -11.169 1.00 94.31 257 THR A CA 1
ATOM 1971 C C . THR A 1 257 ? -3.744 4.132 -10.341 1.00 94.31 257 THR A C 1
ATOM 1973 O O . THR A 1 257 ? -3.920 3.883 -9.146 1.00 94.31 257 THR A O 1
ATOM 1976 N N . ASN A 1 258 ? -2.598 3.867 -10.970 1.00 95.69 258 ASN A N 1
ATOM 1977 C CA . ASN A 1 258 ? -1.367 3.450 -10.302 1.00 95.69 258 ASN A CA 1
ATOM 1978 C C . ASN A 1 258 ? -0.215 4.333 -10.805 1.00 95.69 258 ASN A C 1
ATOM 1980 O O . ASN A 1 258 ? 0.119 4.278 -11.988 1.00 95.69 258 ASN A O 1
ATOM 1984 N N . HIS A 1 259 ? 0.362 5.155 -9.927 1.00 97.88 259 HIS A N 1
ATOM 1985 C CA . HIS A 1 259 ? 1.491 6.039 -10.237 1.00 97.88 259 HIS A CA 1
ATOM 1986 C C . HIS A 1 259 ? 2.788 5.523 -9.613 1.00 97.88 259 HIS A C 1
ATOM 1988 O O . HIS A 1 259 ? 2.787 5.027 -8.483 1.00 97.88 259 HIS A O 1
ATOM 1994 N N . LEU A 1 260 ? 3.885 5.653 -10.358 1.00 98.19 260 LEU A N 1
ATOM 1995 C CA . LEU A 1 260 ? 5.239 5.302 -9.944 1.00 98.19 260 LEU A CA 1
ATOM 1996 C C . LEU A 1 260 ? 6.057 6.586 -9.783 1.00 98.19 260 LEU A C 1
ATOM 1998 O O . LEU A 1 260 ? 6.168 7.366 -10.723 1.00 98.19 260 LEU A O 1
ATOM 2002 N N . TYR A 1 261 ? 6.635 6.782 -8.606 1.00 98.19 261 TYR A N 1
ATOM 2003 C CA . TYR A 1 261 ? 7.470 7.930 -8.267 1.00 98.19 261 TYR A CA 1
ATOM 2004 C C . TYR A 1 261 ? 8.892 7.425 -8.062 1.00 98.19 261 TYR A C 1
ATOM 2006 O O . TYR A 1 261 ? 9.174 6.724 -7.087 1.00 98.19 261 TYR A O 1
ATOM 2014 N N . VAL A 1 262 ? 9.750 7.696 -9.038 1.00 97.06 262 VAL A N 1
ATOM 2015 C CA . VAL A 1 262 ? 11.055 7.059 -9.188 1.00 97.06 262 VAL A CA 1
ATOM 2016 C C . VAL A 1 262 ? 12.144 7.970 -8.641 1.00 97.06 262 VAL A C 1
ATOM 2018 O O . VAL A 1 262 ? 12.374 9.063 -9.155 1.00 97.06 262 VAL A O 1
ATOM 2021 N N . ASP A 1 263 ? 12.837 7.492 -7.616 1.00 94.62 263 ASP A N 1
ATOM 2022 C CA . ASP A 1 263 ? 14.049 8.122 -7.114 1.00 94.62 263 ASP A CA 1
ATOM 2023 C C . ASP A 1 263 ? 15.198 7.894 -8.097 1.00 94.62 263 ASP A C 1
ATOM 2025 O O . ASP A 1 263 ? 15.656 6.763 -8.294 1.00 94.62 263 ASP A O 1
ATOM 2029 N N . THR A 1 264 ? 15.641 8.979 -8.721 1.00 90.31 264 THR A N 1
ATOM 2030 C CA . THR A 1 264 ? 16.721 9.001 -9.713 1.00 90.31 264 THR A CA 1
ATOM 2031 C C . THR A 1 264 ? 18.008 9.624 -9.1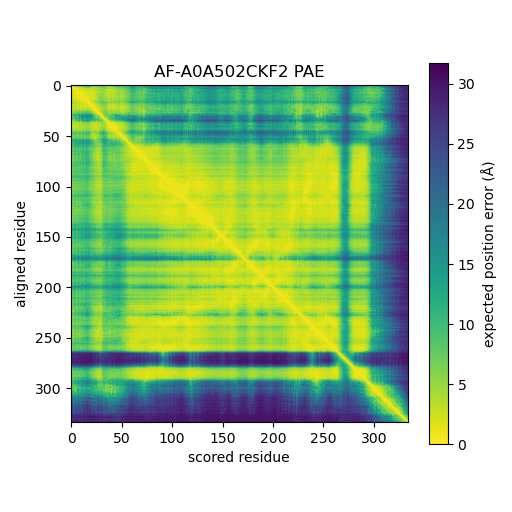81 1.00 90.31 264 THR A C 1
ATOM 2033 O O . THR A 1 264 ? 19.006 9.671 -9.900 1.00 90.31 264 THR A O 1
ATOM 2036 N N . ALA A 1 265 ? 18.002 10.093 -7.929 1.00 80.88 265 ALA A N 1
ATOM 2037 C CA . ALA A 1 265 ? 19.131 10.784 -7.313 1.00 80.88 265 ALA A CA 1
ATOM 2038 C C . ALA A 1 265 ? 20.073 9.847 -6.539 1.00 80.88 265 ALA A C 1
ATOM 2040 O O . ALA A 1 265 ? 21.133 10.285 -6.093 1.00 80.88 265 ALA A O 1
ATOM 2041 N N . ASN A 1 266 ? 19.691 8.581 -6.344 1.00 65.19 266 ASN A N 1
ATOM 2042 C CA . ASN A 1 266 ? 20.380 7.684 -5.422 1.00 65.19 266 ASN A CA 1
ATOM 2043 C C . ASN A 1 266 ? 21.263 6.650 -6.147 1.00 65.19 266 ASN A C 1
ATOM 2045 O O . ASN A 1 266 ? 20.761 5.680 -6.719 1.00 65.19 266 ASN A O 1
ATOM 2049 N N . GLU A 1 267 ? 22.585 6.832 -6.070 1.00 51.41 267 GLU A N 1
ATOM 2050 C CA . GLU A 1 267 ? 23.565 5.767 -6.312 1.00 51.41 267 GLU A CA 1
ATOM 2051 C C . GLU A 1 267 ? 23.730 4.919 -5.034 1.00 51.41 267 GLU A C 1
ATOM 2053 O O . GLU A 1 267 ? 23.939 5.479 -3.956 1.00 51.41 267 GLU A O 1
ATOM 2058 N N . PRO A 1 268 ? 23.730 3.575 -5.108 1.00 45.91 268 PRO A N 1
ATOM 2059 C CA . PRO A 1 268 ? 23.966 2.720 -3.941 1.00 45.91 268 PRO A CA 1
ATOM 2060 C C . PRO A 1 268 ? 25.377 2.834 -3.331 1.00 45.91 268 PRO A C 1
ATOM 2062 O O . PRO A 1 268 ? 25.627 2.214 -2.301 1.00 45.91 268 PRO A O 1
ATOM 2065 N N . ASP A 1 269 ? 26.294 3.588 -3.951 1.00 45.09 269 ASP A N 1
ATOM 2066 C CA . ASP A 1 269 ? 27.729 3.593 -3.628 1.00 45.09 269 ASP A CA 1
ATOM 2067 C C . ASP A 1 269 ? 28.297 5.001 -3.344 1.00 45.09 269 ASP A C 1
ATOM 2069 O O . ASP A 1 269 ? 29.441 5.334 -3.663 1.00 45.09 269 ASP A O 1
ATOM 2073 N N . ALA A 1 270 ? 27.511 5.849 -2.671 1.00 44.06 270 ALA A N 1
ATOM 2074 C CA . ALA A 1 270 ? 27.931 7.194 -2.250 1.00 44.06 270 ALA A CA 1
ATOM 2075 C C . ALA A 1 270 ? 29.144 7.218 -1.284 1.00 44.06 27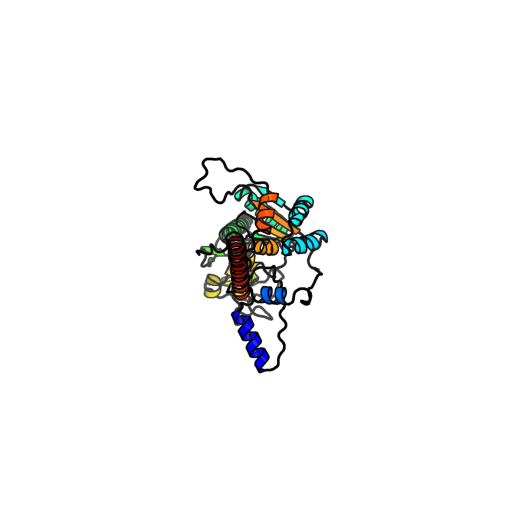0 ALA A C 1
ATOM 2077 O O . ALA A 1 270 ? 29.644 8.288 -0.940 1.00 44.06 270 ALA A O 1
ATOM 2078 N N . ALA A 1 271 ? 29.638 6.057 -0.835 1.00 44.03 271 ALA A N 1
ATOM 2079 C CA . ALA A 1 271 ? 30.809 5.948 0.032 1.00 44.03 271 ALA A CA 1
ATOM 2080 C C . ALA A 1 271 ? 32.156 5.956 -0.722 1.00 44.03 271 ALA A C 1
ATOM 2082 O O . ALA A 1 271 ? 33.186 6.155 -0.078 1.00 44.03 271 ALA A O 1
ATOM 2083 N N . THR A 1 272 ? 32.189 5.761 -2.050 1.00 44.50 272 THR A N 1
ATOM 2084 C CA . THR A 1 272 ? 33.460 5.704 -2.812 1.00 44.50 272 THR A CA 1
ATOM 2085 C C . THR A 1 272 ? 33.531 6.563 -4.085 1.00 44.50 272 THR A C 1
ATOM 2087 O O . THR A 1 272 ? 34.599 6.653 -4.693 1.00 44.50 272 THR A O 1
ATOM 2090 N N . GLY A 1 273 ? 32.468 7.277 -4.465 1.00 43.44 273 GLY A N 1
ATOM 2091 C CA . GLY A 1 273 ? 32.462 8.155 -5.642 1.00 43.44 273 GLY A CA 1
ATOM 2092 C C . GLY A 1 273 ? 32.798 9.621 -5.337 1.00 43.44 273 GLY A C 1
ATOM 2093 O O . GLY A 1 273 ? 31.984 10.348 -4.782 1.00 43.44 273 GLY A O 1
ATOM 2094 N N . HIS A 1 274 ? 33.962 10.113 -5.774 1.00 43.81 274 HIS A N 1
ATOM 2095 C CA . HIS A 1 274 ? 34.270 11.557 -5.845 1.00 43.81 274 HIS A CA 1
ATOM 2096 C C . HIS A 1 274 ? 33.722 12.231 -7.128 1.00 43.81 274 HIS A C 1
ATOM 2098 O O . HIS A 1 274 ? 34.311 13.183 -7.640 1.00 43.81 274 HIS A O 1
ATOM 2104 N N . GLY A 1 275 ? 32.598 11.748 -7.660 1.00 46.22 275 GLY A N 1
ATOM 2105 C CA . GLY A 1 275 ? 31.866 12.355 -8.775 1.00 46.22 275 GLY A CA 1
ATOM 2106 C C . GLY A 1 275 ? 30.466 12.738 -8.306 1.00 46.22 275 GLY A C 1
ATOM 2107 O O . GLY A 1 275 ? 29.856 11.987 -7.557 1.00 46.22 275 GLY A O 1
ATOM 2108 N N . GLY A 1 276 ? 29.973 13.923 -8.675 1.00 48.94 276 GLY A N 1
ATOM 2109 C CA . GLY A 1 276 ? 28.618 14.348 -8.305 1.00 48.94 276 GLY A CA 1
ATOM 2110 C C . GLY A 1 276 ? 27.558 13.348 -8.777 1.00 48.94 276 GLY A C 1
ATOM 2111 O O . GLY A 1 276 ? 27.755 12.702 -9.803 1.00 48.94 276 GLY A O 1
ATOM 2112 N N . ALA A 1 277 ? 26.452 13.241 -8.032 1.00 55.09 277 ALA A N 1
ATOM 2113 C CA . ALA A 1 277 ? 25.344 12.342 -8.347 1.00 55.09 277 ALA A CA 1
ATOM 2114 C C . ALA A 1 277 ? 24.891 12.539 -9.802 1.00 55.09 277 ALA A C 1
ATOM 2116 O O . ALA A 1 277 ? 24.372 13.598 -10.166 1.00 55.09 277 ALA A O 1
ATOM 2117 N N . VAL A 1 278 ? 25.125 11.537 -10.648 1.00 59.03 278 VAL A N 1
ATOM 2118 C CA . VAL A 1 278 ? 24.607 11.528 -12.014 1.00 59.03 278 VAL A CA 1
ATOM 2119 C C . VAL A 1 278 ? 23.150 11.101 -11.914 1.00 59.03 278 VAL A C 1
ATOM 2121 O O . VAL A 1 278 ? 22.864 9.974 -11.521 1.00 59.03 278 VAL A O 1
ATOM 2124 N N . ALA A 1 279 ? 22.227 12.009 -12.230 1.00 64.81 279 ALA A N 1
ATOM 2125 C CA . ALA A 1 279 ? 20.813 11.667 -12.299 1.00 64.81 279 ALA A CA 1
ATOM 2126 C C . ALA A 1 279 ? 20.618 10.552 -13.339 1.00 64.81 279 ALA A C 1
ATOM 2128 O O . ALA A 1 279 ? 21.007 10.705 -14.498 1.00 64.81 279 ALA A O 1
ATOM 2129 N N . VAL A 1 280 ? 20.052 9.427 -12.908 1.00 82.44 280 VAL A N 1
ATOM 2130 C CA . VAL A 1 280 ? 19.755 8.286 -13.783 1.00 82.44 280 VAL A CA 1
ATOM 2131 C C . VAL A 1 280 ? 18.393 8.509 -14.432 1.00 82.44 280 VAL A C 1
ATOM 2133 O O . VAL A 1 280 ? 17.464 8.982 -13.782 1.00 82.44 280 VAL A O 1
ATOM 2136 N N . GLU A 1 281 ? 18.233 8.148 -15.703 1.00 89.31 281 GLU A N 1
ATOM 2137 C CA . GLU A 1 281 ? 16.919 8.210 -16.342 1.00 89.31 281 GLU A CA 1
ATOM 2138 C C . GLU A 1 281 ? 15.932 7.272 -15.617 1.00 89.31 281 GLU A C 1
ATOM 2140 O O . GLU A 1 281 ? 16.256 6.107 -15.351 1.00 89.31 281 GLU A O 1
ATOM 2145 N N . PRO A 1 282 ? 14.696 7.712 -15.313 1.00 91.06 282 PRO A N 1
ATOM 2146 C CA . PRO A 1 282 ? 13.739 6.899 -14.556 1.00 91.06 282 PRO A CA 1
ATOM 2147 C C . PRO A 1 282 ? 13.387 5.584 -15.259 1.00 91.06 282 PRO A C 1
ATOM 2149 O O . PRO A 1 282 ? 13.058 4.589 -14.608 1.00 91.06 282 PRO A O 1
ATOM 2152 N N . ILE A 1 283 ? 13.494 5.560 -16.590 1.00 93.06 283 ILE A N 1
ATOM 2153 C CA . ILE A 1 283 ? 13.286 4.363 -17.402 1.00 93.06 283 ILE A CA 1
ATOM 2154 C C . ILE A 1 283 ? 14.309 3.274 -17.066 1.00 93.06 283 ILE A C 1
ATOM 2156 O O . ILE A 1 283 ? 13.951 2.098 -16.987 1.00 93.06 283 ILE A O 1
ATOM 2160 N N . ASP A 1 284 ? 15.561 3.658 -16.820 1.00 91.88 284 ASP A N 1
ATOM 2161 C CA . ASP A 1 284 ? 16.653 2.728 -16.553 1.00 91.88 284 ASP A CA 1
ATOM 2162 C C . ASP A 1 284 ? 16.547 2.172 -15.136 1.00 91.88 284 ASP A C 1
ATOM 2164 O O . ASP A 1 284 ? 16.699 0.964 -14.939 1.00 91.88 284 ASP A O 1
ATOM 2168 N N . VAL A 1 285 ? 16.159 3.012 -14.168 1.00 92.31 285 VAL A N 1
ATOM 2169 C CA . VAL A 1 285 ? 15.832 2.565 -12.805 1.00 92.31 285 VAL A CA 1
ATOM 2170 C C . VAL A 1 285 ? 14.702 1.536 -12.846 1.00 92.31 285 VAL A C 1
ATOM 2172 O O . VAL A 1 285 ? 14.841 0.440 -12.304 1.00 92.31 285 VAL A O 1
ATOM 2175 N N . LEU A 1 286 ? 13.596 1.832 -13.535 1.00 94.00 286 LEU A N 1
ATOM 2176 C CA . LEU A 1 286 ? 12.460 0.910 -13.625 1.00 94.00 286 LEU A CA 1
ATOM 2177 C C . LEU A 1 286 ? 12.825 -0.400 -14.331 1.00 94.00 286 LEU A C 1
ATOM 2179 O O . LEU A 1 286 ? 12.435 -1.472 -13.865 1.00 94.00 286 LEU A O 1
ATOM 2183 N N . ARG A 1 287 ? 13.606 -0.352 -15.416 1.00 94.38 287 ARG A N 1
ATOM 2184 C CA . ARG A 1 287 ? 14.092 -1.564 -16.096 1.00 94.38 287 ARG A CA 1
ATOM 2185 C C . ARG A 1 287 ? 14.974 -2.406 -15.175 1.00 94.38 287 ARG A C 1
ATOM 2187 O O . ARG A 1 287 ? 14.772 -3.618 -15.100 1.00 94.38 287 ARG A O 1
ATOM 2194 N N . ALA A 1 288 ? 15.885 -1.783 -14.428 1.00 91.50 288 ALA A N 1
ATOM 2195 C CA . ALA A 1 288 ? 16.723 -2.473 -13.449 1.00 91.50 288 ALA A CA 1
ATOM 2196 C C . ALA A 1 288 ? 15.887 -3.136 -12.338 1.00 91.50 288 ALA A C 1
ATOM 2198 O O . ALA A 1 288 ? 16.102 -4.309 -12.018 1.00 91.50 288 ALA A O 1
ATOM 2199 N N . VAL A 1 289 ? 14.877 -2.436 -11.809 1.00 92.62 289 VAL A N 1
ATOM 2200 C CA . VAL A 1 289 ? 13.936 -2.976 -10.811 1.00 92.62 289 VAL A CA 1
ATOM 2201 C C . VAL A 1 289 ? 13.181 -4.193 -11.358 1.00 92.62 289 VAL A C 1
ATOM 2203 O O . VAL A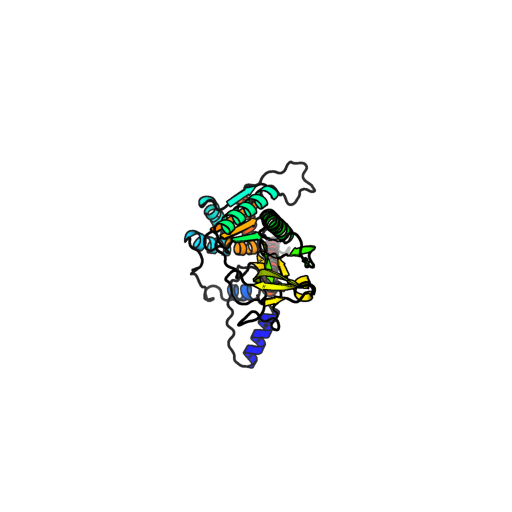 1 289 ? 13.038 -5.194 -10.659 1.00 92.62 289 VAL A O 1
ATOM 2206 N N . ILE A 1 290 ? 12.721 -4.149 -12.612 1.00 92.06 290 ILE A N 1
ATOM 2207 C CA . ILE A 1 290 ? 11.970 -5.250 -13.240 1.00 92.06 290 ILE A CA 1
ATOM 2208 C C . ILE A 1 290 ? 12.849 -6.491 -13.464 1.00 92.06 290 ILE A C 1
ATOM 2210 O O . ILE A 1 290 ? 12.362 -7.619 -13.354 1.00 92.06 290 ILE A O 1
ATOM 2214 N N . ILE A 1 291 ? 14.139 -6.316 -13.749 1.00 89.25 291 ILE A N 1
ATOM 2215 C CA . ILE A 1 291 ? 15.083 -7.436 -13.896 1.00 89.25 291 ILE A CA 1
ATOM 2216 C C . ILE A 1 291 ? 15.438 -8.030 -12.526 1.00 89.25 291 ILE A C 1
ATOM 2218 O O . ILE A 1 291 ? 15.638 -9.242 -12.402 1.00 89.25 291 ILE A O 1
ATOM 2222 N N . THR A 1 292 ? 15.472 -7.200 -11.483 1.00 84.94 292 THR A N 1
ATOM 2223 C CA . THR A 1 292 ? 15.879 -7.603 -10.134 1.00 84.94 292 THR A CA 1
ATOM 2224 C C . THR A 1 292 ? 14.754 -8.349 -9.415 1.00 84.94 292 THR A C 1
ATOM 2226 O O . THR A 1 292 ? 13.853 -7.763 -8.815 1.00 84.94 292 THR A O 1
ATOM 2229 N N . SER A 1 293 ? 14.817 -9.679 -9.464 1.00 78.25 293 SER A N 1
ATOM 2230 C CA . SER A 1 293 ? 13.874 -10.581 -8.796 1.00 78.25 293 SER A CA 1
ATOM 2231 C C . SER A 1 293 ? 14.285 -10.854 -7.348 1.00 78.25 293 SER A C 1
ATOM 2233 O O . SER A 1 293 ? 15.370 -11.376 -7.103 1.00 78.25 293 SER A O 1
ATOM 2235 N N . GLY A 1 294 ? 13.379 -10.601 -6.405 1.00 67.44 294 GLY A N 1
ATOM 2236 C CA . GLY A 1 294 ? 13.493 -11.000 -4.999 1.00 67.44 294 GLY A CA 1
ATOM 2237 C C . GLY A 1 294 ? 12.831 -12.334 -4.662 1.00 67.44 294 GLY A C 1
ATOM 2238 O O . GLY A 1 294 ? 12.859 -12.760 -3.510 1.00 67.44 294 GLY A O 1
ATOM 2239 N N . ALA A 1 295 ? 12.174 -12.975 -5.635 1.00 64.38 295 ALA A N 1
ATOM 2240 C CA . ALA A 1 295 ? 11.444 -14.218 -5.410 1.00 64.38 295 ALA A CA 1
ATOM 2241 C C . ALA A 1 295 ? 12.347 -15.324 -4.835 1.00 64.38 295 ALA A C 1
ATOM 2243 O O . ALA A 1 295 ? 13.380 -15.667 -5.416 1.00 64.38 295 ALA A O 1
ATOM 2244 N N . GLU A 1 296 ? 11.920 -15.924 -3.720 1.00 57.66 296 GLU A N 1
ATOM 2245 C CA . GLU A 1 296 ? 12.655 -17.025 -3.107 1.00 57.66 296 GLU A CA 1
ATOM 2246 C C . GLU A 1 296 ? 12.658 -18.240 -4.036 1.00 57.66 296 GLU A C 1
ATOM 2248 O O . GLU A 1 296 ? 11.615 -18.737 -4.475 1.00 57.66 296 GLU A O 1
ATOM 2253 N N . THR A 1 297 ? 13.857 -18.736 -4.326 1.00 57.44 297 THR A N 1
ATOM 2254 C CA . THR A 1 297 ? 14.041 -19.944 -5.126 1.00 57.44 297 THR A CA 1
ATOM 2255 C C . THR A 1 297 ? 13.950 -21.157 -4.208 1.00 57.44 297 THR A C 1
ATOM 2257 O O . THR A 1 297 ? 14.595 -21.201 -3.161 1.00 57.44 297 THR A O 1
ATOM 2260 N N . SER A 1 298 ? 13.133 -22.149 -4.576 1.00 64.50 298 SER A N 1
ATOM 2261 C CA . SER A 1 298 ? 12.985 -23.351 -3.754 1.00 64.50 298 SER A CA 1
ATOM 2262 C C . SER A 1 298 ? 14.322 -24.092 -3.632 1.00 64.50 298 SER A C 1
ATOM 2264 O O . SER A 1 298 ? 15.106 -24.127 -4.582 1.00 64.50 298 SER A O 1
ATOM 2266 N N . ALA A 1 299 ? 14.569 -24.748 -2.495 1.00 63.34 299 ALA A N 1
ATOM 2267 C CA . ALA A 1 299 ? 15.783 -25.549 -2.310 1.00 63.34 299 ALA A CA 1
ATOM 2268 C C . ALA A 1 299 ? 15.939 -26.643 -3.388 1.00 63.34 299 ALA A C 1
ATOM 2270 O O . ALA A 1 299 ? 17.059 -26.997 -3.748 1.00 63.34 299 ALA A O 1
ATOM 2271 N N . THR A 1 300 ? 14.829 -27.161 -3.926 1.00 66.31 300 THR A N 1
ATOM 2272 C CA . THR A 1 300 ? 14.828 -28.118 -5.041 1.00 66.31 300 THR A CA 1
ATOM 2273 C C . THR A 1 300 ? 15.361 -27.476 -6.318 1.00 66.31 300 THR A C 1
ATOM 2275 O O . THR A 1 300 ? 16.287 -28.012 -6.916 1.00 66.31 300 THR A O 1
ATOM 2278 N N . THR A 1 301 ? 14.860 -26.291 -6.673 1.00 61.97 301 THR A N 1
ATOM 2279 C CA . THR A 1 301 ? 15.308 -25.531 -7.849 1.00 61.97 301 THR A CA 1
ATOM 2280 C C . THR A 1 301 ? 16.782 -25.136 -7.734 1.00 61.97 301 THR A C 1
ATOM 2282 O O . THR A 1 301 ? 17.525 -25.270 -8.702 1.00 61.97 301 THR A O 1
ATOM 2285 N N . VAL A 1 302 ? 17.239 -24.713 -6.546 1.00 66.31 302 VAL A N 1
ATOM 2286 C CA . VAL A 1 302 ? 18.665 -24.424 -6.299 1.00 66.31 302 VAL A CA 1
ATOM 2287 C C . VAL A 1 302 ? 19.510 -25.679 -6.527 1.00 66.31 302 VAL A C 1
ATOM 2289 O O . VAL A 1 302 ? 20.478 -25.643 -7.281 1.00 66.31 302 VAL A O 1
ATOM 2292 N N . ARG A 1 303 ? 19.107 -26.819 -5.951 1.00 61.38 303 ARG A N 1
ATOM 2293 C CA . ARG A 1 303 ? 19.822 -28.095 -6.120 1.00 61.38 303 ARG A CA 1
ATOM 2294 C C . ARG A 1 303 ? 19.840 -28.578 -7.568 1.00 61.38 303 ARG A C 1
ATOM 2296 O O . ARG A 1 303 ? 20.823 -29.180 -7.990 1.00 61.38 303 ARG A O 1
ATOM 2303 N N . GLU A 1 304 ? 18.765 -28.378 -8.319 1.00 69.19 304 GLU A N 1
ATOM 2304 C CA . GLU A 1 304 ? 18.699 -28.725 -9.741 1.00 69.19 304 GLU A CA 1
ATOM 2305 C C . GLU A 1 304 ? 19.612 -27.835 -10.582 1.00 69.19 304 GLU A C 1
ATOM 2307 O O . GLU A 1 304 ? 20.368 -28.357 -11.399 1.00 69.19 304 GLU A O 1
ATOM 2312 N N . ALA A 1 305 ? 19.630 -26.524 -10.327 1.00 65.62 305 ALA A N 1
ATOM 2313 C CA . ALA A 1 305 ? 20.539 -25.592 -10.988 1.00 65.62 305 ALA A CA 1
ATOM 2314 C C . ALA A 1 305 ? 22.015 -25.912 -10.685 1.00 65.62 305 ALA A C 1
ATOM 2316 O O . ALA A 1 305 ? 22.844 -25.945 -11.596 1.00 65.62 305 ALA A O 1
ATOM 2317 N N . GLU A 1 306 ? 22.349 -26.228 -9.431 1.00 62.94 306 GLU A N 1
ATOM 2318 C CA . GLU A 1 306 ? 23.692 -26.674 -9.038 1.00 62.94 306 GLU A CA 1
ATOM 2319 C C . GLU A 1 306 ? 24.081 -27.988 -9.731 1.00 62.94 306 GLU A C 1
ATOM 2321 O O . GLU A 1 306 ? 25.198 -28.124 -10.237 1.00 62.94 306 GLU A O 1
ATOM 2326 N N . ARG A 1 307 ? 23.159 -28.957 -9.816 1.00 58.94 307 ARG A N 1
ATOM 2327 C CA . ARG A 1 307 ? 23.374 -30.222 -10.540 1.00 58.94 307 ARG A CA 1
ATOM 2328 C C . ARG A 1 307 ? 23.580 -29.997 -12.036 1.00 58.94 307 ARG A C 1
ATOM 2330 O O . ARG A 1 307 ? 24.475 -30.604 -12.615 1.00 58.94 307 ARG A O 1
ATOM 2337 N N . ALA A 1 308 ? 22.800 -29.116 -12.653 1.00 60.75 308 ALA A N 1
ATOM 2338 C CA . ALA A 1 308 ? 22.932 -28.785 -14.068 1.00 60.75 308 ALA A CA 1
ATOM 2339 C C . ALA A 1 308 ? 24.260 -28.066 -14.360 1.00 60.75 308 ALA A C 1
ATOM 2341 O O . ALA A 1 308 ? 24.956 -28.428 -15.305 1.00 60.75 308 ALA A O 1
ATOM 2342 N N . SER A 1 309 ? 24.659 -27.112 -13.513 1.00 60.50 309 SER A N 1
ATOM 2343 C CA . SER A 1 309 ? 25.927 -26.376 -13.635 1.00 60.50 309 SER A CA 1
ATOM 2344 C C . SER A 1 309 ? 27.152 -27.273 -13.419 1.00 60.50 309 SER A C 1
ATOM 2346 O O . SER A 1 309 ? 28.127 -27.212 -14.171 1.00 60.50 309 SER A O 1
ATOM 2348 N N . THR A 1 310 ? 27.099 -28.171 -12.431 1.00 59.06 310 THR A N 1
ATOM 2349 C CA . THR A 1 310 ? 28.172 -29.154 -12.196 1.00 59.06 310 THR A CA 1
ATOM 2350 C C . THR A 1 310 ? 28.269 -30.181 -13.320 1.00 59.06 310 THR A C 1
ATOM 2352 O O . THR A 1 310 ? 29.379 -30.552 -13.703 1.00 59.06 310 THR A O 1
ATOM 2355 N N . TRP A 1 311 ? 27.139 -30.605 -13.892 1.00 51.59 311 TRP A N 1
ATOM 2356 C CA . TRP A 1 311 ? 27.111 -31.473 -15.068 1.00 51.59 311 TRP A CA 1
ATOM 2357 C C . TRP A 1 311 ? 27.654 -30.776 -16.323 1.00 51.59 311 TRP A C 1
ATOM 2359 O O . TRP A 1 311 ? 28.493 -31.354 -17.008 1.00 51.59 311 TRP A O 1
ATOM 2369 N N . ALA A 1 312 ? 27.271 -29.522 -16.582 1.00 51.22 312 ALA A N 1
ATOM 2370 C CA . ALA A 1 312 ? 27.790 -28.731 -17.699 1.00 51.22 312 ALA A CA 1
ATOM 2371 C C . ALA A 1 312 ? 29.311 -28.532 -17.605 1.00 51.22 312 ALA A C 1
ATOM 2373 O O . ALA A 1 312 ? 30.023 -28.829 -18.562 1.00 51.22 312 ALA A O 1
ATOM 2374 N N . ARG A 1 313 ? 29.831 -28.156 -16.424 1.00 54.41 313 ARG A N 1
ATOM 2375 C CA . ARG A 1 313 ? 31.286 -28.090 -16.196 1.00 54.41 313 ARG A CA 1
ATOM 2376 C C . ARG A 1 313 ? 31.941 -29.446 -16.421 1.00 54.41 313 ARG A C 1
ATOM 2378 O O . ARG A 1 313 ? 32.971 -29.507 -17.075 1.00 54.41 313 ARG A O 1
ATOM 2385 N N . ARG A 1 314 ? 31.367 -30.545 -15.917 1.00 52.09 314 ARG A N 1
ATOM 2386 C CA . ARG A 1 314 ? 31.932 -31.888 -16.136 1.00 52.09 314 ARG A CA 1
ATOM 2387 C C . ARG A 1 314 ? 32.013 -32.238 -17.628 1.00 52.09 314 ARG A C 1
ATOM 2389 O O . ARG A 1 314 ? 33.040 -32.753 -18.045 1.00 52.09 314 ARG A O 1
ATOM 2396 N N . MET A 1 315 ? 30.994 -31.908 -18.420 1.00 55.00 315 MET A N 1
ATOM 2397 C CA . MET A 1 315 ? 31.000 -32.122 -19.874 1.00 55.00 315 MET A CA 1
ATOM 2398 C C . MET A 1 315 ? 32.047 -31.255 -20.589 1.00 55.00 315 MET A C 1
ATOM 2400 O O . MET A 1 315 ? 32.682 -31.730 -21.527 1.00 55.00 315 MET A O 1
ATOM 2404 N N . GLU A 1 316 ? 32.282 -30.019 -20.136 1.00 54.72 316 GLU A N 1
ATOM 2405 C CA . GLU A 1 316 ? 33.384 -29.180 -20.636 1.00 54.72 316 GLU A CA 1
ATOM 2406 C C . GLU A 1 316 ? 34.759 -29.786 -20.311 1.00 54.72 316 GLU A C 1
ATOM 2408 O O . GLU A 1 316 ? 35.619 -29.854 -21.188 1.00 54.72 316 GLU A O 1
ATOM 2413 N N . TRP A 1 317 ? 34.958 -30.287 -19.086 1.00 52.75 317 TRP A N 1
ATOM 2414 C CA . TRP A 1 317 ? 36.205 -30.949 -18.677 1.00 52.75 317 TRP A CA 1
ATOM 2415 C C . TRP A 1 317 ? 36.446 -32.267 -19.426 1.00 52.75 317 TRP A C 1
ATOM 2417 O O . TRP A 1 317 ? 37.557 -32.514 -19.890 1.00 52.75 317 TRP A O 1
ATOM 2427 N N . GLU A 1 318 ? 35.421 -33.106 -19.584 1.00 55.06 318 GLU A N 1
ATOM 2428 C CA . GLU A 1 318 ? 35.516 -34.362 -20.341 1.00 55.06 318 GLU A CA 1
ATOM 2429 C C . GLU A 1 318 ? 35.713 -34.099 -21.842 1.00 55.06 318 GLU A C 1
ATOM 2431 O O . GLU A 1 318 ? 36.524 -34.765 -22.485 1.00 55.06 318 GLU A O 1
ATOM 2436 N N . GLY A 1 319 ? 35.048 -33.082 -22.398 1.00 54.28 319 GLY A N 1
ATOM 2437 C CA . GLY A 1 319 ? 35.254 -32.632 -23.774 1.00 54.28 319 GLY A CA 1
ATOM 2438 C C . GLY A 1 319 ? 36.678 -32.128 -24.023 1.00 54.28 319 GLY A C 1
ATOM 2439 O O . GLY A 1 319 ? 37.286 -32.496 -25.030 1.00 54.28 319 GLY A O 1
ATOM 2440 N N . ALA A 1 320 ? 37.239 -31.354 -23.089 1.00 55.22 320 ALA A N 1
ATOM 2441 C CA . ALA A 1 320 ? 38.624 -30.889 -23.144 1.00 55.22 320 ALA A CA 1
ATOM 2442 C C . ALA A 1 320 ? 39.628 -32.054 -23.051 1.00 55.22 320 ALA A C 1
ATOM 2444 O O . ALA A 1 320 ? 40.540 -32.135 -23.873 1.00 55.22 320 ALA A O 1
ATOM 2445 N N . ALA A 1 321 ? 39.412 -33.010 -22.141 1.00 55.75 321 ALA A N 1
ATOM 2446 C CA . ALA A 1 321 ? 40.270 -34.187 -21.984 1.00 55.75 321 ALA A CA 1
ATOM 2447 C C . ALA A 1 321 ? 40.251 -35.115 -23.216 1.00 55.75 321 ALA A C 1
ATOM 2449 O O . ALA A 1 321 ? 41.282 -35.658 -23.611 1.00 55.75 321 ALA A O 1
ATOM 2450 N N . VAL A 1 322 ? 39.096 -35.276 -23.874 1.00 55.94 322 VAL A N 1
ATOM 2451 C CA . VAL A 1 322 ? 38.983 -36.032 -25.137 1.00 55.94 322 VAL A CA 1
ATOM 2452 C C . VAL A 1 322 ? 39.686 -35.308 -26.289 1.00 55.94 322 VAL A C 1
ATOM 2454 O O . VAL A 1 322 ? 40.251 -35.956 -27.175 1.00 55.94 322 VAL A O 1
ATOM 2457 N N . HIS A 1 323 ? 39.673 -33.973 -26.289 1.00 52.00 323 HIS A N 1
ATOM 2458 C CA . HIS A 1 323 ? 40.391 -33.177 -27.280 1.00 52.00 323 HIS A CA 1
ATOM 2459 C C . HIS A 1 323 ? 41.912 -33.281 -27.092 1.00 52.00 323 HIS A C 1
ATOM 2461 O O . HIS A 1 323 ? 42.633 -33.414 -28.080 1.00 52.00 323 HIS A O 1
ATOM 2467 N N . GLU A 1 324 ? 42.388 -33.294 -25.846 1.00 53.47 324 GLU A N 1
ATOM 2468 C CA . GLU A 1 324 ? 43.801 -33.453 -25.481 1.00 53.47 324 GLU A CA 1
ATOM 2469 C C . GLU A 1 324 ? 44.320 -34.868 -25.799 1.00 53.47 324 GLU A C 1
ATOM 2471 O O . GLU A 1 324 ? 45.334 -35.016 -26.478 1.00 53.47 324 GLU A O 1
ATOM 2476 N N . ALA A 1 325 ? 43.554 -35.917 -25.478 1.00 56.38 325 ALA A N 1
ATOM 2477 C CA . ALA A 1 325 ? 43.902 -37.309 -25.797 1.00 56.38 325 ALA A CA 1
ATOM 2478 C C . ALA A 1 325 ? 43.944 -37.623 -27.309 1.00 56.38 325 ALA A C 1
ATOM 2480 O O . ALA A 1 325 ? 44.565 -38.599 -27.726 1.00 56.38 325 ALA A O 1
ATOM 2481 N N . ARG A 1 326 ? 43.289 -36.815 -28.155 1.00 55.38 326 ARG A N 1
ATOM 2482 C CA . ARG A 1 326 ? 43.379 -36.929 -29.623 1.00 55.38 326 ARG A CA 1
ATOM 2483 C C . ARG A 1 326 ? 44.626 -36.271 -30.215 1.00 55.38 326 ARG A C 1
ATOM 2485 O O . ARG A 1 326 ? 44.945 -36.567 -31.364 1.00 55.38 326 ARG A O 1
ATOM 2492 N N . HIS A 1 327 ? 45.300 -35.394 -29.471 1.00 56.94 327 HIS A N 1
ATOM 2493 C CA . HIS A 1 327 ? 46.476 -34.663 -29.949 1.00 56.94 327 HIS A CA 1
ATOM 2494 C C . HIS A 1 327 ? 47.808 -35.306 -29.542 1.00 56.94 327 HIS A C 1
ATOM 2496 O O . HIS A 1 327 ? 48.839 -34.855 -30.033 1.00 56.94 327 HIS A O 1
ATOM 2502 N N . ASP A 1 328 ? 47.796 -36.377 -28.739 1.00 52.88 328 ASP A N 1
ATOM 2503 C CA . ASP A 1 328 ? 49.016 -37.067 -28.305 1.00 52.88 328 ASP A CA 1
ATOM 2504 C C . ASP A 1 328 ? 48.975 -38.566 -28.683 1.00 52.88 328 ASP A C 1
ATOM 2506 O O . ASP A 1 328 ? 48.352 -39.379 -27.992 1.00 52.88 328 ASP A O 1
ATOM 2510 N N . PRO A 1 329 ? 49.553 -38.979 -29.829 1.00 47.78 329 PRO A N 1
ATOM 2511 C CA . PRO A 1 329 ? 49.624 -40.389 -30.191 1.00 47.78 329 PRO A CA 1
ATOM 2512 C C . PRO A 1 329 ? 50.685 -41.111 -29.338 1.00 47.78 329 PRO A C 1
ATOM 2514 O O . PRO A 1 329 ? 51.738 -40.544 -29.050 1.00 47.78 329 PRO A O 1
ATOM 2517 N N . PRO A 1 330 ? 50.474 -42.388 -28.967 1.00 48.12 330 PRO A N 1
ATOM 2518 C CA . PRO A 1 330 ? 51.394 -43.100 -28.092 1.00 48.12 330 PRO A CA 1
ATOM 2519 C C . PRO A 1 330 ? 52.736 -43.336 -28.791 1.00 48.12 330 PRO A C 1
ATOM 2521 O O . PRO A 1 330 ? 52.820 -44.053 -29.794 1.00 48.12 330 PRO A O 1
ATOM 2524 N N . THR A 1 331 ? 53.804 -42.777 -28.226 1.00 52.47 331 THR A N 1
ATOM 2525 C CA . THR A 1 331 ? 55.189 -43.046 -28.616 1.00 52.47 331 THR A CA 1
ATOM 2526 C C . THR A 1 331 ? 55.507 -44.519 -28.346 1.00 52.47 331 THR A C 1
ATOM 2528 O O . THR A 1 331 ? 55.798 -44.916 -27.219 1.00 52.47 331 THR A O 1
ATOM 2531 N N . ARG A 1 332 ? 55.435 -45.367 -29.379 1.00 44.81 332 ARG A N 1
ATOM 2532 C CA . ARG A 1 332 ? 55.976 -46.733 -29.324 1.00 44.81 332 ARG A CA 1
ATOM 2533 C C . ARG A 1 332 ? 57.502 -46.653 -29.268 1.00 44.81 332 ARG A C 1
ATOM 2535 O O . ARG A 1 332 ? 58.130 -46.325 -30.270 1.00 44.81 332 ARG A O 1
ATOM 2542 N N . GLN A 1 333 ? 58.082 -46.964 -28.112 1.00 44.31 333 GLN A N 1
ATOM 2543 C CA . GLN A 1 333 ? 59.497 -47.320 -28.010 1.00 44.31 333 GLN A CA 1
ATOM 2544 C C . GLN A 1 333 ? 59.681 -48.769 -28.488 1.00 44.31 333 GLN A C 1
ATOM 2546 O O . GLN A 1 333 ? 58.939 -49.658 -28.064 1.00 44.31 333 GLN A O 1
ATOM 2551 N N . LEU A 1 334 ? 60.618 -48.952 -29.422 1.00 40.66 334 LEU A N 1
ATOM 2552 C CA . LEU A 1 334 ? 61.154 -50.232 -29.896 1.00 40.66 334 LEU A CA 1
ATOM 2553 C C . LEU A 1 334 ? 62.332 -50.662 -29.024 1.00 40.66 334 LEU A C 1
ATOM 2555 O O . LEU A 1 334 ? 63.105 -49.756 -28.632 1.00 40.66 334 LEU A O 1
#

Mean predicted aligned error: 10.42 Å